Protein AF-A0A7W0JJG4-F1 (afdb_monomer_lite)

Sequence (286 aa):
MTRKRLIPPLVTATALMLSTGAAAHELDHPAPPYQPAAPIGTGLNSGGPGATWKLVTTFPTGNPHTDLDFFTQGGETYASVGTLAAGPNGGGQTIVQLTDRGTVEPRYVSSHPSASCISRPDAALGLQHDVEATPKGGVLLNTAAATAAGGDAQLLVDATDQRGRCHDQGVAGAVDAPRGGLELVDITNVLRPKEIGLTSHIGESHTVNVDPKRPHIAYSVTSDSVNVGPAPEYKRQNEVPGSGDRYDLDGFEVVDMSSCMNFPALTSVDLRRMLCRPDVYRYRFP

Foldseek 3Di:
DDDDDDDDDPPPPPPPPPPLLQVLQVPFDAFDPFDDDDFDDPPDDDDPPPDDDDDQGDGDPQADWQDKAWADDPNWIKMWTWGQQADPRRTFTWIWTQDDPNHRDIDTQGTTHFFNAPPCNPQSRQWHWAKDWFLRAPDDDPDDDPLFDHDGTFWIKIFTQTFHTQSQCRPRNPPPRAGTFIFTWTPNPVNDIGGQDGDGAQAGQSYKDADRNQRQKIKTDRPFDWDFDDPDVRDTQLPDPPGPCVRPAQFIKIKGQVQQDDDPPPQDSSNSSVRRDIDIDTDHDD

Structure (mmCIF, N/CA/C/O backbone):
data_AF-A0A7W0JJG4-F1
#
_entry.id   AF-A0A7W0JJG4-F1
#
loop_
_atom_site.group_PDB
_atom_site.id
_atom_site.type_symbol
_atom_site.label_atom_id
_atom_site.label_alt_id
_atom_site.label_comp_id
_atom_site.label_asym_id
_atom_site.label_entity_id
_atom_site.label_seq_id
_atom_site.pdbx_PDB_ins_code
_atom_site.Cartn_x
_atom_site.Cartn_y
_atom_site.Cartn_z
_atom_site.occupancy
_atom_site.B_iso_or_equiv
_atom_site.auth_seq_id
_atom_site.auth_comp_id
_atom_site.auth_asym_id
_atom_site.auth_atom_id
_atom_site.pdbx_PDB_model_num
ATOM 1 N N . MET A 1 1 ? 19.358 -63.542 -42.795 1.00 43.19 1 MET A N 1
ATOM 2 C CA . MET A 1 1 ? 18.208 -62.623 -42.641 1.00 43.19 1 MET A CA 1
ATOM 3 C C . MET A 1 1 ? 17.932 -62.443 -41.157 1.00 43.19 1 MET A C 1
ATOM 5 O O . MET A 1 1 ? 17.307 -63.297 -40.549 1.00 43.19 1 MET A O 1
ATOM 9 N N . THR A 1 2 ? 18.442 -61.370 -40.559 1.00 38.31 2 THR A N 1
ATOM 10 C CA . THR A 1 2 ? 18.323 -61.098 -39.118 1.00 38.31 2 THR A CA 1
ATOM 11 C C . THR A 1 2 ? 17.796 -59.675 -38.967 1.00 38.31 2 THR A C 1
ATOM 13 O O . THR A 1 2 ? 18.518 -58.706 -39.187 1.00 38.31 2 THR A O 1
ATOM 16 N N . ARG A 1 3 ? 16.494 -59.547 -38.680 1.00 39.78 3 ARG A N 1
ATOM 17 C CA . ARG A 1 3 ? 15.823 -58.259 -38.451 1.00 39.78 3 ARG A CA 1
ATOM 18 C C . ARG A 1 3 ? 16.231 -57.724 -37.075 1.00 39.78 3 ARG A C 1
ATOM 20 O O . ARG A 1 3 ? 15.760 -58.233 -36.063 1.00 39.78 3 ARG A O 1
ATOM 27 N N . LYS A 1 4 ? 17.074 -56.690 -37.031 1.00 40.28 4 LYS A N 1
ATOM 28 C CA . LYS A 1 4 ? 17.266 -55.872 -35.824 1.00 40.28 4 LYS A CA 1
ATOM 29 C C . LYS A 1 4 ? 16.049 -54.955 -35.669 1.00 40.28 4 LYS A C 1
ATOM 31 O O . LYS A 1 4 ? 15.810 -54.104 -36.520 1.00 40.28 4 LYS A O 1
ATOM 36 N N . ARG A 1 5 ? 15.255 -55.165 -34.615 1.00 46.28 5 ARG A N 1
ATOM 37 C CA . ARG A 1 5 ? 14.191 -54.241 -34.199 1.00 46.28 5 ARG A CA 1
ATOM 38 C C . ARG A 1 5 ? 14.844 -53.063 -33.473 1.00 46.28 5 ARG A C 1
ATOM 40 O O . ARG A 1 5 ? 15.455 -53.261 -32.428 1.00 46.28 5 ARG A O 1
ATOM 47 N N . LEU A 1 6 ? 14.736 -51.868 -34.045 1.00 41.41 6 LEU A N 1
ATOM 48 C CA . LEU A 1 6 ? 15.035 -50.607 -33.368 1.00 41.41 6 LEU A CA 1
ATOM 49 C C . LEU A 1 6 ? 13.861 -50.280 -32.441 1.00 41.41 6 LEU A C 1
ATOM 51 O O . LEU A 1 6 ? 12.734 -50.127 -32.906 1.00 41.41 6 LEU A O 1
ATOM 55 N N . ILE A 1 7 ? 14.126 -50.219 -31.139 1.00 45.38 7 ILE A N 1
ATOM 56 C CA . ILE A 1 7 ? 13.207 -49.660 -30.144 1.00 45.38 7 ILE A CA 1
ATOM 57 C C . ILE A 1 7 ? 13.583 -48.178 -30.012 1.00 45.38 7 ILE A C 1
ATOM 59 O O . ILE A 1 7 ? 14.756 -47.899 -29.751 1.00 45.38 7 ILE A O 1
ATOM 63 N N . PRO A 1 8 ? 12.661 -47.225 -30.224 1.00 42.75 8 PRO A N 1
ATOM 64 C CA . PRO A 1 8 ? 12.959 -45.819 -29.993 1.00 42.75 8 PRO A CA 1
ATOM 65 C C . PRO A 1 8 ? 13.031 -45.559 -28.479 1.00 42.75 8 PRO A C 1
ATOM 67 O O . PRO A 1 8 ? 12.229 -46.126 -27.731 1.00 42.75 8 PRO A O 1
ATOM 70 N N . PRO A 1 9 ? 13.959 -44.716 -27.995 1.00 43.34 9 PRO A N 1
ATOM 71 C CA . PRO A 1 9 ? 13.947 -44.301 -26.603 1.00 43.34 9 PRO A CA 1
ATOM 72 C C . PRO A 1 9 ? 12.744 -43.380 -26.374 1.00 43.34 9 PRO A C 1
ATOM 74 O O . PRO A 1 9 ? 12.606 -42.334 -27.008 1.00 43.34 9 PRO A O 1
ATOM 77 N N . LEU A 1 10 ? 11.863 -43.795 -25.467 1.00 43.03 10 LEU A N 1
ATOM 78 C CA . LEU A 1 10 ? 10.798 -42.965 -24.923 1.00 43.03 10 LEU A CA 1
ATOM 79 C C . LEU A 1 10 ? 11.462 -41.912 -24.021 1.00 43.03 10 LEU A C 1
ATOM 81 O O . LEU A 1 10 ? 11.822 -42.199 -22.882 1.00 43.03 10 LEU A O 1
ATOM 85 N N . VAL A 1 11 ? 11.702 -40.714 -24.554 1.00 44.94 11 VAL A N 1
ATOM 86 C CA . VAL A 1 11 ? 12.142 -39.564 -23.756 1.00 44.94 11 VAL A CA 1
ATOM 87 C C . VAL A 1 11 ? 10.905 -38.998 -23.071 1.00 44.94 11 VAL A C 1
ATOM 89 O O . VAL A 1 11 ? 10.144 -38.231 -23.656 1.00 44.94 11 VAL A O 1
ATOM 92 N N . THR A 1 12 ? 10.673 -39.420 -21.833 1.00 45.38 12 THR A N 1
ATOM 93 C CA . THR A 1 12 ? 9.671 -38.814 -20.958 1.00 45.38 12 THR A CA 1
ATOM 94 C C . THR A 1 12 ? 10.197 -37.442 -20.538 1.00 45.38 12 THR A C 1
ATOM 96 O O . THR A 1 12 ? 11.034 -37.332 -19.645 1.00 45.38 12 THR A O 1
ATOM 99 N N . ALA A 1 13 ? 9.762 -36.387 -21.226 1.00 41.22 13 ALA A N 1
ATOM 100 C CA . ALA A 1 13 ? 10.011 -35.015 -20.808 1.00 41.22 13 ALA A CA 1
ATOM 101 C C . ALA A 1 13 ? 9.136 -34.712 -19.583 1.00 41.22 13 ALA A C 1
ATOM 103 O O . ALA A 1 13 ? 7.971 -34.340 -19.706 1.00 41.22 13 ALA A O 1
ATOM 104 N N . THR A 1 14 ? 9.685 -34.919 -18.389 1.00 44.28 14 THR A N 1
ATOM 105 C CA . THR A 1 14 ? 9.068 -34.459 -17.144 1.00 44.28 14 THR A CA 1
ATOM 106 C C . THR A 1 14 ? 9.207 -32.940 -17.093 1.00 44.28 14 THR A C 1
ATOM 108 O O . THR A 1 14 ? 10.266 -32.416 -16.756 1.00 44.28 14 THR A O 1
ATOM 111 N N . ALA A 1 15 ? 8.152 -32.218 -17.468 1.00 41.53 15 ALA A N 1
ATOM 112 C CA . ALA A 1 15 ? 8.058 -30.786 -17.223 1.00 41.53 15 ALA A CA 1
ATOM 113 C C . ALA A 1 15 ? 7.927 -30.560 -15.707 1.00 41.53 15 ALA A C 1
ATOM 115 O O . ALA A 1 15 ? 6.828 -30.602 -15.157 1.00 41.53 15 ALA A O 1
ATOM 116 N N . LEU A 1 16 ? 9.052 -30.350 -15.017 1.00 35.12 16 LEU A N 1
ATOM 117 C CA . LEU A 1 16 ? 9.043 -29.701 -13.709 1.00 35.12 16 LEU A CA 1
ATOM 118 C C . LEU A 1 16 ? 8.631 -28.242 -13.933 1.00 35.12 16 LEU A C 1
ATOM 120 O O . LEU A 1 16 ? 9.468 -27.381 -14.196 1.00 35.12 16 LEU A O 1
ATOM 124 N N . MET A 1 17 ? 7.334 -27.960 -13.830 1.00 36.41 17 MET A N 1
ATOM 125 C CA . MET A 1 17 ? 6.875 -26.610 -13.522 1.00 36.41 17 MET A CA 1
ATOM 126 C C . MET A 1 17 ? 7.235 -26.329 -12.061 1.00 36.41 17 MET A C 1
ATOM 128 O O . MET A 1 17 ? 6.441 -26.552 -11.152 1.00 36.41 17 MET A O 1
ATOM 132 N N . LEU A 1 18 ? 8.478 -25.912 -11.830 1.00 34.69 18 LEU A N 1
ATOM 133 C CA . LEU A 1 18 ? 8.887 -25.327 -10.561 1.00 34.69 18 LEU A CA 1
ATOM 134 C C . LEU A 1 18 ? 8.158 -23.989 -10.426 1.00 34.69 18 LEU A C 1
ATOM 136 O O . LEU A 1 18 ? 8.479 -23.018 -11.107 1.00 34.69 18 LEU A O 1
ATOM 140 N N . SER A 1 19 ? 7.147 -23.964 -9.563 1.00 36.25 19 SER A N 1
ATOM 141 C CA . SER A 1 19 ? 6.449 -22.770 -9.100 1.00 36.25 19 SER A CA 1
ATOM 142 C C . SER A 1 19 ? 7.402 -21.902 -8.270 1.00 36.25 19 SER A C 1
ATOM 144 O O . SER A 1 19 ? 7.356 -21.901 -7.042 1.00 36.25 19 SER A O 1
ATOM 146 N N . THR A 1 20 ? 8.303 -21.177 -8.928 1.00 36.28 20 THR A N 1
ATOM 147 C CA . THR A 1 20 ? 9.296 -20.305 -8.278 1.00 36.28 20 THR A CA 1
ATOM 148 C C . THR A 1 20 ? 8.688 -19.058 -7.630 1.00 36.28 20 THR A C 1
ATOM 150 O O . THR A 1 20 ? 9.365 -18.398 -6.852 1.00 36.28 20 THR A O 1
ATOM 153 N N . GLY A 1 21 ? 7.409 -18.755 -7.880 1.00 33.97 21 GLY A N 1
ATOM 154 C CA . GLY A 1 21 ? 6.722 -17.607 -7.277 1.00 33.97 21 GLY A CA 1
ATOM 155 C C . GLY A 1 21 ? 6.312 -17.783 -5.809 1.00 33.97 21 GLY A C 1
ATOM 156 O O . GLY A 1 21 ? 6.018 -16.795 -5.156 1.00 33.97 21 GLY A O 1
ATOM 157 N N . ALA A 1 22 ? 6.284 -19.007 -5.267 1.00 36.50 22 ALA A N 1
ATOM 158 C CA . ALA A 1 22 ? 5.821 -19.232 -3.889 1.00 36.50 22 ALA A CA 1
ATOM 159 C C . ALA A 1 22 ? 6.885 -18.908 -2.820 1.00 36.50 22 ALA A C 1
ATOM 161 O O . ALA A 1 22 ? 6.536 -18.504 -1.717 1.00 36.50 22 ALA A O 1
ATOM 162 N N . ALA A 1 23 ? 8.176 -19.043 -3.144 1.00 40.25 23 ALA A N 1
ATOM 163 C CA . ALA A 1 23 ? 9.256 -18.965 -2.155 1.00 40.25 23 ALA A CA 1
ATOM 164 C C . ALA A 1 23 ? 9.578 -17.538 -1.667 1.00 40.25 23 ALA A C 1
ATOM 166 O O . ALA A 1 23 ? 10.203 -17.390 -0.623 1.00 40.25 23 ALA A O 1
ATOM 167 N N . ALA A 1 24 ? 9.173 -16.494 -2.401 1.00 40.97 24 ALA A N 1
ATOM 168 C CA . ALA A 1 24 ? 9.409 -15.105 -1.995 1.00 40.97 24 ALA A CA 1
ATOM 169 C C . ALA A 1 24 ? 8.431 -14.647 -0.894 1.00 40.97 24 ALA A C 1
ATOM 171 O O . ALA A 1 24 ? 8.839 -13.964 0.038 1.00 40.97 24 ALA A O 1
ATOM 172 N N . HIS A 1 25 ? 7.176 -15.111 -0.946 1.00 41.88 25 HIS A N 1
ATOM 173 C CA . HIS A 1 25 ? 6.119 -14.741 0.004 1.00 41.88 25 HIS A CA 1
ATOM 174 C C . HIS A 1 25 ? 6.214 -15.460 1.366 1.00 41.88 25 HIS A C 1
ATOM 176 O O . HIS A 1 25 ? 5.542 -15.082 2.324 1.00 41.88 25 HIS A O 1
ATOM 182 N N . GLU A 1 26 ? 7.014 -16.527 1.481 1.00 46.31 26 GLU A N 1
ATOM 183 C CA . GLU A 1 26 ? 7.241 -17.239 2.755 1.00 46.31 26 GLU A CA 1
ATOM 184 C C . GLU A 1 26 ? 8.188 -16.488 3.709 1.00 46.31 26 GLU A C 1
ATOM 186 O O . GLU A 1 26 ? 8.457 -16.957 4.814 1.00 46.31 26 GLU A O 1
ATOM 191 N N . LEU A 1 27 ? 8.663 -15.306 3.307 1.00 50.38 27 LEU A N 1
ATOM 192 C CA . LEU A 1 27 ? 9.531 -14.440 4.100 1.00 50.38 27 LEU A CA 1
ATOM 193 C C . LEU A 1 27 ? 8.759 -13.433 4.967 1.00 50.38 27 LEU A C 1
ATOM 195 O O . LEU A 1 27 ? 9.357 -12.474 5.435 1.00 50.38 27 LEU A O 1
ATOM 199 N N . ASP A 1 28 ? 7.462 -13.645 5.232 1.00 56.00 28 ASP A N 1
ATOM 200 C CA . ASP A 1 28 ? 6.731 -12.865 6.240 1.00 56.00 28 ASP A CA 1
ATOM 201 C C . ASP A 1 28 ? 7.517 -12.860 7.562 1.00 56.00 28 ASP A C 1
ATOM 203 O O . ASP A 1 28 ? 7.605 -13.878 8.263 1.00 56.00 28 ASP A O 1
ATOM 207 N N . HIS A 1 29 ? 8.047 -11.705 7.946 1.00 59.69 29 HIS A N 1
ATOM 208 C CA . HIS A 1 29 ? 8.750 -11.583 9.211 1.00 59.69 29 HIS A CA 1
ATOM 209 C C . HIS A 1 29 ? 7.742 -11.329 10.340 1.00 59.69 29 HIS A C 1
ATOM 211 O O . HIS A 1 29 ? 6.750 -10.614 10.158 1.00 59.69 29 HIS A O 1
ATOM 217 N N . PRO A 1 30 ? 7.931 -11.932 11.528 1.00 59.16 30 PRO A N 1
ATOM 218 C CA . PRO A 1 30 ? 7.090 -11.601 12.662 1.00 59.16 30 PRO A CA 1
ATOM 219 C C . PRO A 1 30 ? 7.286 -10.125 13.004 1.00 59.16 30 PRO A C 1
ATOM 221 O O . PRO A 1 30 ? 8.411 -9.677 13.224 1.00 59.16 30 PRO A O 1
ATOM 224 N N . ALA A 1 31 ? 6.174 -9.396 13.087 1.00 59.44 31 ALA A N 1
ATOM 225 C CA . ALA A 1 31 ? 6.148 -8.067 13.667 1.00 59.44 31 ALA A CA 1
ATOM 226 C C . ALA A 1 31 ? 6.847 -8.089 15.042 1.00 59.44 31 ALA A C 1
ATOM 228 O O . ALA A 1 31 ? 6.484 -8.907 15.899 1.00 59.44 31 ALA A O 1
ATOM 229 N N . PRO A 1 32 ? 7.826 -7.208 15.283 1.00 58.19 32 PRO A N 1
ATOM 230 C CA . PRO A 1 32 ? 8.382 -7.020 16.611 1.00 58.19 32 PRO A CA 1
ATOM 231 C C . PRO A 1 32 ? 7.274 -6.630 17.593 1.00 58.19 32 PRO A C 1
ATOM 233 O O . PRO A 1 32 ? 6.306 -5.962 17.214 1.00 58.19 32 PRO A O 1
ATOM 236 N N . PRO A 1 33 ? 7.398 -7.005 18.874 1.00 60.06 33 PRO A N 1
ATOM 237 C CA . PRO A 1 33 ? 6.458 -6.547 19.880 1.00 60.06 33 PRO A CA 1
ATOM 238 C C . PRO A 1 33 ? 6.525 -5.021 19.996 1.00 60.06 33 PRO A C 1
ATOM 240 O O . PRO A 1 33 ? 7.605 -4.444 20.128 1.00 60.06 33 PRO A O 1
ATOM 243 N N . TYR A 1 34 ? 5.360 -4.375 19.996 1.00 63.62 34 TYR A N 1
ATOM 244 C CA . TYR A 1 34 ? 5.252 -2.941 20.235 1.00 63.62 34 TYR A CA 1
ATOM 245 C C . TYR A 1 34 ? 5.860 -2.578 21.597 1.00 63.62 34 TYR A C 1
ATOM 247 O O . TYR A 1 34 ? 5.458 -3.119 22.631 1.00 63.62 34 TYR A O 1
ATOM 255 N N . GLN A 1 35 ? 6.819 -1.651 21.599 1.00 60.19 35 GLN A N 1
ATOM 256 C CA . GLN A 1 35 ? 7.419 -1.111 22.816 1.00 60.19 35 GLN A CA 1
ATOM 257 C C . GLN A 1 35 ? 7.053 0.371 22.954 1.00 60.19 35 GLN A C 1
ATOM 259 O O . GLN A 1 35 ? 7.575 1.196 22.204 1.00 60.19 35 GLN A O 1
ATOM 264 N N . PRO A 1 36 ? 6.174 0.741 23.903 1.00 55.62 36 PRO A N 1
ATOM 265 C CA . PRO A 1 36 ? 5.835 2.137 24.129 1.00 55.62 36 PRO A CA 1
ATOM 266 C C . PRO A 1 36 ? 7.065 2.903 24.638 1.00 55.62 36 PRO A C 1
ATOM 268 O O . PRO A 1 36 ? 7.571 2.641 25.727 1.00 55.62 36 PRO A O 1
ATOM 271 N N . ALA A 1 37 ? 7.535 3.872 23.862 1.00 55.62 37 ALA A N 1
ATOM 272 C CA . ALA A 1 37 ? 8.422 4.934 24.322 1.00 55.62 37 ALA A CA 1
ATOM 273 C C . ALA A 1 37 ? 7.623 6.026 25.059 1.00 55.62 37 ALA A C 1
ATOM 275 O O . ALA A 1 37 ? 6.413 6.172 24.869 1.00 55.62 37 ALA A O 1
ATOM 276 N N . ALA A 1 38 ? 8.304 6.796 25.913 1.00 51.66 38 ALA A N 1
ATOM 277 C CA . ALA A 1 38 ? 7.701 7.927 26.614 1.00 51.66 38 ALA A CA 1
ATOM 278 C C . ALA A 1 38 ? 7.106 8.954 25.621 1.00 51.66 38 ALA A C 1
ATOM 280 O O . ALA A 1 38 ? 7.630 9.090 24.512 1.00 51.66 38 ALA A O 1
ATOM 281 N N . PRO A 1 39 ? 6.044 9.696 25.999 1.00 55.47 39 PRO A N 1
ATOM 282 C CA . PRO A 1 39 ? 5.417 10.676 25.117 1.00 55.47 39 PRO A CA 1
ATOM 283 C C . PRO A 1 39 ? 6.435 11.695 24.596 1.00 55.47 39 PRO A C 1
ATOM 285 O O . PRO A 1 39 ? 7.195 12.277 25.375 1.00 55.47 39 PRO A O 1
ATOM 288 N N . ILE A 1 40 ? 6.432 11.936 23.286 1.00 57.44 40 ILE A N 1
ATOM 289 C CA . ILE A 1 40 ? 7.253 12.982 22.672 1.00 57.44 40 ILE A CA 1
ATOM 290 C C . ILE A 1 40 ? 6.539 14.324 22.890 1.00 57.44 40 ILE A C 1
ATOM 292 O O . ILE A 1 40 ? 5.327 14.437 22.708 1.00 57.44 40 ILE A O 1
ATOM 296 N N . GLY A 1 41 ? 7.278 15.339 23.345 1.00 56.12 41 GLY A N 1
ATOM 297 C CA . GLY A 1 41 ? 6.715 16.641 23.709 1.00 56.12 41 GLY A CA 1
ATOM 298 C C . GLY A 1 41 ? 6.101 17.398 22.524 1.00 56.12 41 GLY A C 1
ATOM 299 O O . GLY A 1 41 ? 6.628 17.389 21.417 1.00 56.12 41 GLY A O 1
ATOM 300 N N . THR A 1 42 ? 5.017 18.135 22.776 1.00 58.38 42 THR A N 1
ATOM 301 C CA . THR A 1 42 ? 4.243 18.911 21.785 1.00 58.38 42 THR A CA 1
ATOM 302 C C . THR A 1 42 ? 4.826 20.300 21.497 1.00 58.38 42 THR A C 1
ATOM 304 O O . THR A 1 42 ? 4.082 21.251 21.258 1.00 58.38 42 THR A O 1
ATOM 307 N N . GLY A 1 43 ? 6.145 20.469 21.617 1.00 57.44 43 GLY A N 1
ATOM 308 C CA . GLY A 1 43 ? 6.798 21.787 21.591 1.00 57.44 43 GLY A CA 1
ATOM 309 C C . GLY A 1 43 ? 6.724 22.514 20.243 1.00 57.44 43 GLY A C 1
ATOM 310 O O . GLY A 1 43 ? 7.053 23.694 20.174 1.00 57.44 43 GLY A O 1
ATOM 311 N N . LEU A 1 44 ? 6.289 21.822 19.185 1.00 59.44 44 LEU A N 1
ATOM 312 C CA . LEU A 1 44 ? 6.200 22.315 17.814 1.00 59.44 44 LEU A CA 1
ATOM 313 C C . LEU A 1 44 ? 4.841 21.913 17.220 1.00 59.44 44 LEU A C 1
ATOM 315 O O . LEU A 1 44 ? 4.723 20.875 16.581 1.00 59.44 44 LEU A O 1
ATOM 319 N N . ASN A 1 45 ? 3.809 22.728 17.442 1.00 65.50 45 ASN A N 1
ATOM 320 C CA . ASN A 1 45 ? 2.514 22.587 16.769 1.00 65.50 45 ASN A CA 1
ATOM 321 C C . ASN A 1 45 ? 2.313 23.778 15.827 1.00 65.50 45 ASN A C 1
ATOM 323 O O . ASN A 1 45 ? 2.523 24.923 16.226 1.00 65.50 45 ASN A O 1
ATOM 327 N N . SER A 1 46 ? 1.873 23.522 14.599 1.00 66.38 46 SER A N 1
ATOM 328 C CA . SER A 1 46 ? 1.537 24.555 13.618 1.00 66.38 46 SER A CA 1
ATOM 329 C C . SER A 1 46 ? 0.220 24.191 12.947 1.00 66.38 46 SER A C 1
ATOM 331 O O . SER A 1 46 ? 0.069 23.078 12.463 1.00 66.38 46 SER A O 1
ATOM 333 N N . GLY A 1 47 ? -0.737 25.119 12.922 1.00 67.75 47 GLY A N 1
ATOM 334 C CA . GLY A 1 47 ? -2.008 24.957 12.199 1.00 67.75 47 GLY A CA 1
ATOM 335 C C . GLY A 1 47 ? -2.542 26.250 11.596 1.00 67.75 47 GLY A C 1
ATOM 336 O O . GLY A 1 47 ? -3.700 26.314 11.203 1.00 67.75 47 GLY A O 1
ATOM 337 N N . GLY A 1 48 ? -1.708 27.290 11.558 1.00 73.94 48 GLY A N 1
ATOM 338 C CA . GLY A 1 48 ? -2.121 28.644 11.208 1.00 73.94 48 GLY A CA 1
ATOM 339 C C . GLY A 1 48 ? -2.789 29.410 12.362 1.00 73.94 48 GLY A C 1
ATOM 340 O O . GLY A 1 48 ? -2.962 28.880 13.466 1.00 73.94 48 GLY A O 1
ATOM 341 N N . PRO A 1 49 ? -3.126 30.694 12.138 1.00 76.75 49 PRO A N 1
ATOM 342 C CA . PRO A 1 49 ? -3.751 31.542 13.148 1.00 76.75 49 PRO A CA 1
ATOM 343 C C . PRO A 1 49 ? -5.073 30.955 13.663 1.00 76.75 49 PRO A C 1
ATOM 345 O O . PRO A 1 49 ? -5.969 30.654 12.881 1.00 76.75 49 PRO A O 1
ATOM 348 N N . GLY A 1 50 ? -5.206 30.823 14.985 1.00 79.12 50 GLY A N 1
ATOM 349 C CA . GLY A 1 50 ? -6.439 30.357 15.635 1.00 79.12 50 GLY A CA 1
ATOM 350 C C . GLY A 1 50 ? -6.613 28.836 15.725 1.00 79.12 50 GLY A C 1
ATOM 351 O O . GLY A 1 50 ? -7.590 28.391 16.326 1.00 79.12 50 GLY A O 1
ATOM 352 N N . ALA A 1 51 ? -5.683 28.035 15.196 1.00 80.69 51 ALA A N 1
ATOM 353 C CA . ALA A 1 51 ? -5.728 26.585 15.358 1.00 80.69 51 ALA A CA 1
ATOM 354 C C . ALA A 1 51 ? -5.427 26.176 16.808 1.00 80.69 51 ALA A C 1
ATOM 356 O O . ALA A 1 51 ? -4.396 26.547 17.377 1.00 80.69 51 ALA A O 1
ATOM 357 N N . THR A 1 52 ? -6.315 25.380 17.398 1.00 79.50 52 THR A N 1
ATOM 358 C CA . THR A 1 52 ? -6.096 24.737 18.694 1.00 79.50 52 THR A CA 1
ATOM 359 C C . THR A 1 52 ? -5.648 23.297 18.473 1.00 79.50 52 THR A C 1
ATOM 361 O O . THR A 1 52 ? -6.239 22.560 17.688 1.00 79.50 52 THR A O 1
ATOM 364 N N . TRP A 1 53 ? -4.585 22.891 19.166 1.00 73.00 53 TRP A N 1
ATOM 365 C CA . TRP A 1 53 ? -4.001 21.558 19.039 1.00 73.00 53 TRP A CA 1
ATOM 366 C C . TRP A 1 53 ? -4.071 20.819 20.367 1.00 73.00 53 TRP A C 1
ATOM 368 O O . TRP A 1 53 ? -3.777 21.378 21.424 1.00 73.00 53 TRP A O 1
ATOM 378 N N . LYS A 1 54 ? -4.422 19.537 20.299 1.00 76.69 54 LYS A N 1
ATOM 379 C CA . LYS A 1 54 ? -4.318 18.596 21.409 1.00 76.69 54 LYS A CA 1
ATOM 380 C C . LYS A 1 54 ? -3.638 17.341 20.884 1.00 76.69 54 LYS A C 1
ATOM 382 O O . LYS A 1 54 ? -4.190 16.666 20.021 1.00 76.69 54 LYS A O 1
ATOM 387 N N . LEU A 1 55 ? -2.466 17.014 21.423 1.00 77.88 55 LEU A N 1
ATOM 388 C CA . LEU A 1 55 ? -1.881 15.694 21.207 1.00 77.88 55 LEU A CA 1
ATOM 389 C C . LEU A 1 55 ? -2.795 14.653 21.859 1.00 77.88 55 LEU A C 1
ATOM 391 O O . LEU A 1 55 ? -3.050 14.719 23.062 1.00 77.88 55 LEU A O 1
ATOM 395 N N . VAL A 1 56 ? -3.308 13.724 21.055 1.00 82.06 56 VAL A N 1
ATOM 396 C CA . VAL A 1 56 ? -4.160 12.632 21.543 1.00 82.06 56 VAL A CA 1
ATOM 397 C C . VAL A 1 56 ? -3.297 11.500 22.095 1.00 82.06 56 VAL A C 1
ATOM 399 O O . VAL A 1 56 ? -3.534 11.041 23.207 1.00 82.06 56 VAL A O 1
ATOM 402 N N . THR A 1 57 ? -2.285 11.073 21.337 1.00 82.00 57 THR A N 1
ATOM 403 C CA . THR A 1 57 ? -1.345 10.008 21.714 1.00 82.00 57 THR A CA 1
ATOM 404 C C . THR A 1 57 ? -0.104 10.027 20.809 1.00 82.00 57 THR A C 1
ATOM 406 O O . THR A 1 57 ? -0.064 10.764 19.823 1.00 82.00 57 THR A O 1
ATOM 409 N N . THR A 1 58 ? 0.903 9.214 21.129 1.00 80.12 58 THR A N 1
ATOM 410 C CA . THR A 1 58 ? 2.109 8.990 20.320 1.00 80.12 58 THR A CA 1
ATOM 411 C C . THR A 1 58 ? 2.324 7.490 20.140 1.00 80.12 58 THR A C 1
ATOM 413 O O . THR A 1 58 ? 2.322 6.751 21.122 1.00 80.12 58 THR A O 1
ATOM 416 N N . PHE A 1 59 ? 2.553 7.058 18.897 1.00 77.12 59 PHE A N 1
ATOM 417 C CA . PHE A 1 59 ? 2.906 5.678 18.559 1.00 77.12 59 PHE A CA 1
ATOM 418 C C . PHE A 1 59 ? 4.364 5.617 18.096 1.00 77.12 59 PHE A C 1
ATOM 420 O O . PHE A 1 59 ? 4.662 6.021 16.974 1.00 77.12 59 PHE A O 1
ATOM 427 N N . PRO A 1 60 ? 5.293 5.151 18.940 1.00 72.38 60 PRO A N 1
ATOM 428 C CA . PRO A 1 60 ? 6.653 4.886 18.519 1.00 72.38 60 PRO A CA 1
ATOM 429 C C . PRO A 1 60 ? 6.676 3.629 17.649 1.00 72.38 60 PRO A C 1
ATOM 431 O O . PRO A 1 60 ? 6.329 2.539 18.096 1.00 72.38 60 PRO A O 1
ATOM 434 N N . THR A 1 61 ? 7.111 3.793 16.408 1.00 67.62 61 THR A N 1
ATOM 435 C CA . THR A 1 61 ? 7.293 2.711 15.426 1.00 67.62 61 THR A CA 1
ATOM 436 C C . THR A 1 61 ? 8.735 2.208 15.369 1.00 67.62 61 THR A C 1
ATOM 438 O O . THR A 1 61 ? 9.031 1.246 14.669 1.00 67.62 61 THR A O 1
ATOM 441 N N . GLY A 1 62 ? 9.649 2.834 16.120 1.00 66.38 62 GLY A N 1
ATOM 442 C CA . GLY A 1 62 ? 11.073 2.482 16.178 1.00 66.38 62 GLY A CA 1
ATOM 443 C C . GLY A 1 62 ? 11.906 2.988 14.996 1.00 66.38 62 GLY A C 1
ATOM 444 O O . GLY A 1 62 ? 13.119 3.104 15.147 1.00 66.38 62 GLY A O 1
ATOM 445 N N . ASN A 1 63 ? 11.263 3.368 13.889 1.00 70.88 63 ASN A N 1
ATOM 446 C CA . ASN A 1 63 ? 11.892 3.860 12.666 1.00 70.88 63 ASN A CA 1
ATOM 447 C C . ASN A 1 63 ? 11.240 5.193 12.242 1.00 70.88 63 ASN A C 1
ATOM 449 O O . ASN A 1 63 ? 10.070 5.423 12.553 1.00 70.88 63 ASN A O 1
ATOM 453 N N . PRO A 1 64 ? 11.946 6.093 11.535 1.00 74.75 64 PRO A N 1
ATOM 454 C CA . PRO A 1 64 ? 11.309 7.274 10.957 1.00 74.75 64 PRO A CA 1
ATOM 455 C C . PRO A 1 64 ? 10.192 6.890 9.972 1.00 74.75 64 PRO A C 1
ATOM 457 O O . PRO A 1 64 ? 10.293 5.877 9.278 1.00 74.75 64 PRO A O 1
ATOM 460 N N . HIS A 1 65 ? 9.131 7.698 9.924 1.00 79.56 65 HIS A N 1
ATOM 461 C CA . HIS A 1 65 ? 8.012 7.504 8.996 1.00 79.56 65 HIS A CA 1
ATOM 462 C C . HIS A 1 65 ? 8.316 8.106 7.627 1.00 79.56 65 HIS A C 1
ATOM 464 O O . HIS A 1 65 ? 9.104 9.049 7.529 1.00 79.56 65 HIS A O 1
ATOM 470 N N . THR A 1 66 ? 7.671 7.562 6.600 1.00 81.31 66 THR A N 1
ATOM 471 C CA . THR A 1 66 ? 7.882 7.937 5.193 1.00 81.31 66 THR A CA 1
ATOM 472 C C . THR A 1 66 ? 6.596 8.472 4.594 1.00 81.31 66 THR A C 1
ATOM 474 O O . THR A 1 66 ? 6.521 9.676 4.367 1.00 81.31 66 THR A O 1
ATOM 477 N N . ASP A 1 67 ? 5.566 7.630 4.498 1.00 87.50 67 ASP A N 1
ATOM 478 C CA . ASP A 1 67 ? 4.208 8.042 4.140 1.00 87.50 67 ASP A CA 1
ATOM 479 C C . ASP A 1 67 ? 3.135 7.369 5.018 1.00 87.50 67 ASP A C 1
ATOM 481 O O . ASP A 1 67 ? 3.441 6.576 5.920 1.00 87.50 67 ASP A O 1
ATOM 485 N N . LEU A 1 68 ? 1.869 7.726 4.807 1.00 91.69 68 LEU A N 1
ATOM 486 C CA . LEU A 1 68 ? 0.713 7.089 5.421 1.00 91.69 68 LEU A CA 1
ATOM 487 C C . LEU A 1 68 ? -0.541 7.216 4.554 1.00 91.69 68 LEU A C 1
ATOM 489 O O . LEU A 1 68 ? -0.770 8.237 3.914 1.00 91.69 68 LEU A O 1
ATOM 493 N N . ASP A 1 69 ? -1.435 6.240 4.678 1.00 93.19 69 ASP A N 1
ATOM 494 C CA . ASP A 1 69 ? -2.776 6.318 4.102 1.00 93.19 69 ASP A CA 1
ATOM 495 C C . ASP A 1 69 ? -3.845 5.865 5.094 1.00 93.19 69 ASP A C 1
ATOM 497 O O . ASP A 1 69 ? -3.591 5.106 6.035 1.00 93.19 69 ASP A O 1
ATOM 501 N N . PHE A 1 70 ? -5.062 6.360 4.889 1.00 93.88 70 PHE A N 1
ATOM 502 C CA . PHE A 1 70 ? -6.212 6.081 5.734 1.00 93.88 70 PHE A CA 1
ATOM 503 C C . PHE A 1 70 ? -7.164 5.112 5.052 1.00 93.88 70 PHE A C 1
ATOM 505 O O . PHE A 1 70 ? -7.420 5.199 3.853 1.00 93.88 70 PHE A O 1
ATOM 512 N N . PHE A 1 71 ? -7.778 4.238 5.842 1.00 94.88 71 PHE A N 1
ATOM 513 C CA . PHE A 1 71 ? -8.804 3.333 5.340 1.00 94.88 71 PHE A CA 1
ATOM 514 C C . PHE A 1 71 ? -9.870 3.009 6.375 1.00 94.88 71 PHE A C 1
ATOM 516 O O . PHE A 1 71 ? -9.675 3.217 7.573 1.00 94.88 71 PHE A O 1
ATOM 523 N N . THR A 1 72 ? -11.005 2.478 5.917 1.00 94.88 72 THR A N 1
ATOM 524 C CA . THR A 1 72 ? -12.017 1.912 6.813 1.00 94.88 72 THR A CA 1
ATOM 525 C C . THR A 1 72 ? -11.984 0.392 6.832 1.00 94.88 72 THR A C 1
ATOM 527 O O . THR A 1 72 ? -11.828 -0.241 5.788 1.00 94.88 72 THR A O 1
ATOM 530 N N . GLN A 1 73 ? -12.202 -0.191 8.009 1.00 94.00 73 GLN A N 1
ATOM 531 C CA . GLN A 1 73 ? -12.523 -1.608 8.162 1.00 94.00 73 GLN A CA 1
ATOM 532 C C . GLN A 1 73 ? -13.504 -1.810 9.320 1.00 94.00 73 GLN A C 1
ATOM 534 O O . GLN A 1 73 ? -13.306 -1.270 10.406 1.00 94.00 73 GLN A O 1
ATOM 539 N N . GLY A 1 74 ? -14.574 -2.579 9.112 1.00 92.44 74 GLY A N 1
ATOM 540 C CA . GLY A 1 74 ? -15.553 -2.868 10.160 1.00 92.44 74 GLY A CA 1
ATOM 541 C C . GLY A 1 74 ? -16.234 -1.618 10.729 1.00 92.44 74 GLY A C 1
ATOM 542 O O . GLY A 1 74 ? -16.666 -1.632 11.879 1.00 92.44 74 GLY A O 1
ATOM 543 N N . GLY A 1 75 ? -16.309 -0.537 9.946 1.00 91.94 75 GLY A N 1
ATOM 544 C CA . GLY A 1 75 ? -16.850 0.760 10.369 1.00 91.94 75 GLY A CA 1
ATOM 545 C C . GLY A 1 75 ? -15.878 1.663 11.137 1.00 91.94 75 GLY A C 1
ATOM 546 O O . GLY A 1 75 ? -16.246 2.792 11.452 1.00 91.94 75 GLY A O 1
ATOM 547 N N . GLU A 1 76 ? -14.649 1.215 11.399 1.00 94.56 76 GLU A N 1
ATOM 548 C CA . GLU A 1 76 ? -13.616 2.015 12.061 1.00 94.56 76 GLU A CA 1
ATOM 549 C C . GLU A 1 76 ? -12.612 2.578 11.057 1.00 94.56 76 GLU A C 1
ATOM 551 O O . GLU A 1 76 ? -12.363 1.980 10.011 1.00 94.56 76 GLU A O 1
ATOM 556 N N . THR A 1 77 ? -12.028 3.732 11.384 1.00 94.94 77 THR A N 1
ATOM 557 C CA . THR A 1 77 ? -10.958 4.356 10.599 1.00 94.94 77 THR A CA 1
ATOM 558 C C . THR A 1 77 ? -9.601 3.899 11.113 1.00 94.94 77 THR A C 1
ATOM 560 O O . THR A 1 77 ? -9.334 3.934 12.317 1.00 94.94 77 THR A O 1
ATOM 563 N N . TYR A 1 78 ? -8.726 3.532 10.189 1.00 95.44 78 TYR A N 1
ATOM 564 C CA . TYR A 1 78 ? -7.349 3.130 10.423 1.00 95.44 78 TYR A CA 1
ATOM 565 C C . TYR A 1 78 ? -6.403 4.017 9.616 1.00 95.44 78 TYR A C 1
ATOM 567 O O . TYR A 1 78 ? -6.807 4.644 8.636 1.00 95.44 78 TYR A O 1
ATOM 575 N N . ALA A 1 79 ? -5.142 4.041 10.028 1.00 94.44 79 ALA A N 1
ATOM 576 C CA . ALA A 1 79 ? -4.024 4.494 9.220 1.00 94.44 79 ALA A CA 1
ATOM 577 C C . ALA A 1 79 ? -3.031 3.342 9.048 1.00 94.44 79 ALA A C 1
ATOM 579 O O . ALA A 1 79 ? -2.729 2.645 10.022 1.00 94.44 79 ALA A O 1
ATOM 580 N N . SER A 1 80 ? -2.517 3.173 7.833 1.00 94.00 80 SER A N 1
ATOM 581 C CA . SER A 1 80 ? -1.257 2.474 7.595 1.00 94.00 80 SER A CA 1
ATOM 582 C C . SER A 1 80 ? -0.153 3.509 7.500 1.00 94.00 80 SER A C 1
ATOM 584 O O . SER A 1 80 ? -0.326 4.510 6.816 1.00 94.00 80 SER A O 1
ATOM 586 N N . VAL A 1 81 ? 0.955 3.288 8.196 1.00 90.94 81 VAL A N 1
ATOM 587 C CA . VAL A 1 81 ? 2.095 4.204 8.229 1.00 90.94 81 VAL A CA 1
ATOM 588 C C . VAL A 1 81 ? 3.338 3.456 7.776 1.00 90.94 81 VAL A C 1
ATOM 590 O O . VAL A 1 81 ? 3.759 2.506 8.446 1.00 90.94 81 VAL A O 1
ATOM 593 N N . GLY A 1 82 ? 3.926 3.909 6.673 1.00 88.19 82 GLY A N 1
ATOM 594 C CA . GLY A 1 82 ? 5.178 3.405 6.136 1.00 88.19 82 GLY A CA 1
ATOM 595 C C . GLY A 1 82 ? 6.361 3.827 7.001 1.00 88.19 82 GLY A C 1
ATOM 596 O O . GLY A 1 82 ? 6.495 4.988 7.405 1.00 88.19 82 GLY A O 1
ATOM 597 N N . THR A 1 83 ? 7.251 2.886 7.286 1.00 80.88 83 THR A N 1
ATOM 598 C CA . THR A 1 83 ? 8.420 3.078 8.150 1.00 80.88 83 THR A CA 1
ATOM 599 C C . THR A 1 83 ? 9.700 2.758 7.392 1.00 80.88 83 THR A C 1
ATOM 601 O O . THR A 1 83 ? 9.764 1.733 6.721 1.00 80.88 83 THR A O 1
ATOM 604 N N . LEU A 1 84 ? 10.737 3.595 7.526 1.00 75.38 84 LEU A N 1
ATOM 605 C CA . LEU A 1 84 ? 12.040 3.322 6.906 1.00 75.38 84 LEU A CA 1
ATOM 606 C C . LEU A 1 84 ? 12.573 1.955 7.341 1.00 75.38 84 LEU A C 1
ATOM 608 O O . LEU A 1 84 ? 12.440 1.567 8.507 1.00 75.38 84 LEU A O 1
ATOM 612 N N . ALA A 1 85 ? 13.243 1.248 6.435 1.00 66.31 85 ALA A N 1
ATOM 613 C CA . ALA A 1 85 ? 13.614 -0.144 6.659 1.00 66.31 85 ALA A CA 1
ATOM 614 C C . ALA A 1 85 ? 14.878 -0.428 7.470 1.00 66.31 85 ALA A C 1
ATOM 616 O O . ALA A 1 85 ? 15.352 -1.563 7.533 1.00 66.31 85 ALA A O 1
ATOM 617 N N . ALA A 1 86 ? 15.384 0.560 8.200 1.00 56.44 86 ALA A N 1
ATOM 618 C CA . ALA A 1 86 ? 16.500 0.345 9.103 1.00 56.44 86 ALA A CA 1
ATOM 619 C C . ALA A 1 86 ? 16.070 0.325 10.559 1.00 56.44 86 ALA A C 1
ATOM 621 O O . ALA A 1 86 ? 15.536 1.304 11.066 1.00 56.44 86 ALA A O 1
ATOM 622 N N . GLY A 1 87 ? 16.386 -0.770 11.245 1.00 56.59 87 GLY A N 1
ATOM 623 C CA . GLY A 1 87 ? 16.187 -0.897 12.682 1.00 56.59 87 GLY A CA 1
ATOM 624 C C . GLY A 1 87 ? 15.661 -2.271 13.087 1.00 56.59 87 GLY A C 1
ATOM 625 O O . GLY A 1 87 ? 15.425 -3.125 12.232 1.00 56.59 87 GLY A O 1
ATOM 626 N N . PRO A 1 88 ? 15.447 -2.495 14.395 1.00 52.03 88 PRO A N 1
ATOM 627 C CA . PRO A 1 88 ? 14.984 -3.775 14.940 1.00 52.03 88 PRO A CA 1
ATOM 628 C C . PRO A 1 88 ? 13.601 -4.204 14.424 1.00 52.03 88 PRO A C 1
ATOM 630 O O . PRO A 1 88 ? 13.210 -5.347 14.649 1.00 52.03 88 PRO A O 1
ATOM 633 N N . ASN A 1 89 ? 12.890 -3.305 13.730 1.00 59.47 89 ASN A N 1
ATOM 634 C CA . ASN A 1 89 ? 11.545 -3.534 13.225 1.00 59.47 89 ASN A CA 1
ATOM 635 C C . ASN A 1 89 ? 11.451 -3.796 11.720 1.00 59.47 89 ASN A C 1
ATOM 637 O O . ASN A 1 89 ? 10.377 -4.161 11.258 1.00 59.47 89 ASN A O 1
ATOM 641 N N . GLY A 1 90 ? 12.557 -3.656 10.977 1.00 69.12 90 GLY A N 1
ATOM 642 C CA . GLY A 1 90 ? 12.641 -4.168 9.611 1.00 69.12 90 GLY A CA 1
ATOM 643 C C . GLY A 1 90 ? 11.815 -3.463 8.532 1.00 69.12 90 GLY A C 1
ATOM 644 O O . GLY A 1 90 ? 11.598 -4.078 7.492 1.00 69.12 90 GLY A O 1
ATOM 645 N N . GLY A 1 91 ? 11.373 -2.218 8.759 1.00 76.06 91 GLY A N 1
ATOM 646 C CA . GLY A 1 91 ? 10.639 -1.407 7.767 1.00 76.06 91 GLY A CA 1
ATOM 647 C C . GLY A 1 91 ? 9.247 -1.909 7.443 1.00 76.06 91 GLY A C 1
ATOM 648 O O . GLY A 1 91 ? 8.819 -2.890 8.027 1.00 76.06 91 GLY A O 1
ATOM 649 N N . GLY A 1 92 ? 8.549 -1.262 6.514 1.00 84.31 92 GLY A N 1
ATOM 650 C CA . GLY A 1 92 ? 7.214 -1.669 6.069 1.00 84.31 92 GLY A CA 1
ATOM 651 C C . GLY A 1 92 ? 6.088 -0.904 6.748 1.00 84.31 92 GLY A C 1
ATOM 652 O O . GLY A 1 92 ? 6.240 0.273 7.084 1.00 84.31 92 GLY A O 1
ATOM 653 N N . GLN A 1 93 ? 4.957 -1.570 6.972 1.00 89.00 93 GLN A N 1
ATOM 654 C CA . GLN A 1 93 ? 3.699 -0.920 7.342 1.00 89.00 93 GLN A CA 1
ATOM 655 C C . GLN A 1 93 ? 3.342 -1.106 8.814 1.00 89.00 93 GLN A C 1
ATOM 657 O O . GLN A 1 93 ? 3.326 -2.221 9.331 1.00 89.00 93 GLN A O 1
ATOM 662 N N . THR A 1 94 ? 2.975 -0.023 9.496 1.00 90.31 94 THR A N 1
ATOM 663 C CA . THR A 1 94 ? 2.364 -0.067 10.831 1.00 90.31 94 THR A CA 1
ATOM 664 C C . THR A 1 94 ? 0.900 0.340 10.757 1.00 90.31 94 THR A C 1
ATOM 666 O O . THR A 1 94 ? 0.588 1.444 10.323 1.00 90.31 94 THR A O 1
ATOM 669 N N . ILE A 1 95 ? 0.003 -0.521 11.239 1.00 93.62 95 ILE A N 1
ATOM 670 C CA . ILE A 1 95 ? -1.438 -0.271 11.250 1.00 93.62 95 ILE A CA 1
ATOM 671 C C . ILE A 1 95 ? -1.864 0.246 12.625 1.00 93.62 95 ILE A C 1
ATOM 673 O O . ILE A 1 95 ? -1.656 -0.392 13.665 1.00 93.62 95 ILE A O 1
ATOM 677 N N . VAL A 1 96 ? -2.517 1.403 12.617 1.00 93.88 96 VAL A N 1
ATOM 678 C CA . VAL A 1 96 ? -3.077 2.071 13.792 1.00 93.88 96 VAL A CA 1
ATOM 679 C C . VAL A 1 96 ? -4.568 2.268 13.570 1.00 93.88 96 VAL A C 1
ATOM 681 O O . VAL A 1 96 ? -4.991 2.783 12.543 1.00 93.88 96 VAL A O 1
ATOM 684 N N . GLN A 1 97 ? -5.381 1.887 14.546 1.00 95.50 97 GLN A N 1
ATOM 685 C CA . GLN A 1 97 ? -6.793 2.246 14.580 1.00 95.50 97 GLN A CA 1
ATOM 686 C C . GLN A 1 97 ? -6.904 3.665 15.127 1.00 95.50 97 GLN A C 1
ATOM 688 O O . GLN A 1 97 ? -6.283 3.963 16.141 1.00 95.50 97 GLN A O 1
ATOM 693 N N . LEU A 1 98 ? -7.666 4.534 14.471 1.00 94.31 98 LEU A N 1
ATOM 694 C CA . LEU A 1 98 ? -7.836 5.938 14.860 1.00 94.31 98 LEU A CA 1
ATOM 695 C C . LEU A 1 98 ? -9.152 6.188 15.594 1.00 94.31 98 LEU A C 1
ATOM 697 O O . LEU A 1 98 ? -9.229 7.109 16.411 1.00 94.31 98 LEU A O 1
ATOM 701 N N . THR A 1 99 ? -10.175 5.382 15.305 1.00 94.75 99 THR A N 1
ATOM 702 C CA . THR A 1 99 ? -11.501 5.505 15.914 1.00 94.75 99 THR A CA 1
ATOM 703 C C . THR A 1 99 ? -11.943 4.223 16.601 1.00 94.75 99 THR A C 1
ATOM 705 O O . THR A 1 99 ? -11.570 3.141 16.165 1.00 94.75 99 THR A O 1
ATOM 708 N N . ASP A 1 100 ? -12.761 4.340 17.645 1.00 95.00 100 ASP A N 1
ATOM 709 C CA . ASP A 1 100 ? -13.556 3.244 18.211 1.00 95.00 100 ASP A CA 1
ATOM 710 C C . ASP A 1 100 ? -15.000 3.746 18.373 1.00 95.00 100 ASP A C 1
ATOM 712 O O . ASP A 1 100 ? -15.268 4.719 19.087 1.00 95.00 100 ASP A O 1
ATOM 716 N N . ARG A 1 101 ? -15.935 3.142 17.635 1.00 93.19 101 ARG A N 1
ATOM 717 C CA . ARG A 1 101 ? -17.371 3.464 17.600 1.00 93.19 101 ARG A CA 1
ATOM 718 C C . ARG A 1 101 ? -17.642 4.950 17.366 1.00 93.19 101 ARG A C 1
ATOM 720 O O . ARG A 1 101 ? -18.474 5.560 18.039 1.00 93.19 101 ARG A O 1
ATOM 727 N N . GLY A 1 102 ? -16.913 5.539 16.419 1.00 87.81 102 GLY A N 1
ATOM 728 C CA . GLY A 1 102 ? -17.042 6.949 16.039 1.00 87.81 102 GLY A CA 1
ATOM 729 C C . GLY A 1 102 ? -16.363 7.945 16.988 1.00 87.81 102 GLY A C 1
ATOM 730 O O . GLY A 1 102 ? -16.470 9.151 16.771 1.00 87.81 102 GLY A O 1
ATOM 731 N N . THR A 1 103 ? -15.650 7.475 18.015 1.00 93.12 103 THR A N 1
ATOM 732 C CA . THR A 1 103 ? -14.836 8.324 18.899 1.00 93.12 103 THR A CA 1
ATOM 733 C C . THR A 1 103 ? -13.371 8.262 18.481 1.00 93.12 103 THR A C 1
ATOM 735 O O . THR A 1 103 ? -12.886 7.191 18.140 1.00 93.12 103 THR A O 1
ATOM 738 N N . VAL A 1 104 ? -12.649 9.388 18.524 1.00 92.38 104 VAL A N 1
ATOM 739 C CA . VAL A 1 104 ? -11.193 9.422 18.287 1.00 92.38 104 VAL A CA 1
ATOM 740 C C . VAL A 1 104 ? -10.471 8.810 19.492 1.00 92.38 104 VAL A C 1
ATOM 742 O O . VAL A 1 104 ? -10.230 9.491 20.490 1.00 92.38 104 VAL A O 1
ATOM 745 N N . GLU A 1 105 ? -10.136 7.526 19.395 1.00 93.38 105 GLU A N 1
ATOM 746 C CA . GLU A 1 105 ? -9.449 6.744 20.429 1.00 93.38 105 GLU A CA 1
ATOM 747 C C . GLU A 1 105 ? -8.361 5.874 19.782 1.00 93.38 105 GLU A C 1
ATOM 749 O O . GLU A 1 105 ? -8.565 4.683 19.531 1.00 93.38 105 GLU A O 1
ATOM 754 N N . PRO A 1 106 ? -7.203 6.468 19.440 1.00 92.88 106 PRO A N 1
ATOM 755 C CA . PRO A 1 106 ? -6.236 5.761 18.628 1.00 92.88 106 PRO A CA 1
ATOM 756 C C . PRO A 1 106 ? -5.540 4.632 19.401 1.00 92.88 106 PRO A C 1
ATOM 758 O O . PRO A 1 106 ? -5.145 4.817 20.556 1.00 92.88 106 PRO A O 1
ATOM 761 N N . ARG A 1 107 ? -5.286 3.495 18.743 1.00 92.31 107 ARG A N 1
ATOM 762 C CA . ARG A 1 107 ? -4.498 2.373 19.282 1.00 92.31 107 ARG A CA 1
ATOM 763 C C . ARG A 1 107 ? -3.663 1.678 18.211 1.00 92.31 107 ARG A C 1
ATOM 765 O O . ARG A 1 107 ? -4.099 1.529 17.073 1.00 92.31 107 ARG A O 1
ATOM 772 N N . TYR A 1 108 ? -2.487 1.193 18.603 1.00 90.69 108 TYR A N 1
ATOM 773 C CA . TYR A 1 108 ? -1.703 0.276 17.777 1.00 90.69 108 TYR A CA 1
ATOM 774 C C . TYR A 1 108 ? -2.489 -1.020 17.536 1.00 90.69 108 TYR A C 1
ATOM 776 O O . TYR A 1 108 ? -3.139 -1.527 18.455 1.00 90.69 108 TYR A O 1
ATOM 784 N N . VAL A 1 109 ? -2.415 -1.551 16.316 1.00 93.12 109 VAL A N 1
ATOM 785 C CA . VAL A 1 109 ? -3.124 -2.773 15.914 1.00 93.12 109 VAL A CA 1
ATOM 786 C C . VAL A 1 109 ? -2.127 -3.862 15.550 1.00 93.12 109 VAL A C 1
ATOM 788 O O . VAL A 1 109 ? -2.124 -4.929 16.163 1.00 93.12 109 VAL A O 1
ATOM 791 N N . SER A 1 110 ? -1.282 -3.600 14.557 1.00 91.81 110 SER A N 1
ATOM 792 C CA . SER A 1 110 ? -0.331 -4.569 14.017 1.00 91.81 110 SER A CA 1
ATOM 793 C C . SER A 1 110 ? 0.749 -3.872 13.189 1.00 91.81 110 SER A C 1
ATOM 795 O O . SER A 1 110 ? 0.693 -2.663 12.956 1.00 91.81 110 SER A O 1
ATOM 797 N N . SER A 1 111 ? 1.724 -4.646 12.723 1.00 87.62 111 SER A N 1
ATOM 798 C CA . SER A 1 111 ? 2.669 -4.220 11.699 1.00 87.62 111 SER A CA 1
ATOM 799 C C . SER A 1 111 ? 2.951 -5.353 10.713 1.00 87.62 111 SER A C 1
ATOM 801 O O . SER A 1 111 ? 2.726 -6.531 11.011 1.00 87.62 111 SER A O 1
ATOM 803 N N . HIS A 1 112 ? 3.416 -4.980 9.526 1.00 86.50 112 HIS A N 1
ATOM 804 C CA . HIS A 1 112 ? 3.857 -5.862 8.460 1.00 86.50 112 HIS A CA 1
ATOM 805 C C . HIS A 1 112 ? 5.275 -5.462 8.033 1.00 86.50 112 HIS A C 1
ATOM 807 O O . HIS A 1 112 ? 5.430 -4.487 7.295 1.00 86.50 112 HIS A O 1
ATOM 813 N N . PRO A 1 113 ? 6.302 -6.167 8.532 1.00 80.69 113 PRO A N 1
ATOM 814 C CA . PRO A 1 113 ? 7.678 -5.875 8.172 1.00 80.69 113 PRO A CA 1
ATOM 815 C C . PRO A 1 113 ? 8.071 -6.453 6.808 1.00 80.69 113 PRO A C 1
ATOM 817 O O . PRO A 1 113 ? 8.040 -7.672 6.635 1.00 80.69 113 PRO A O 1
ATOM 820 N N . SER A 1 114 ? 8.507 -5.600 5.878 1.00 72.8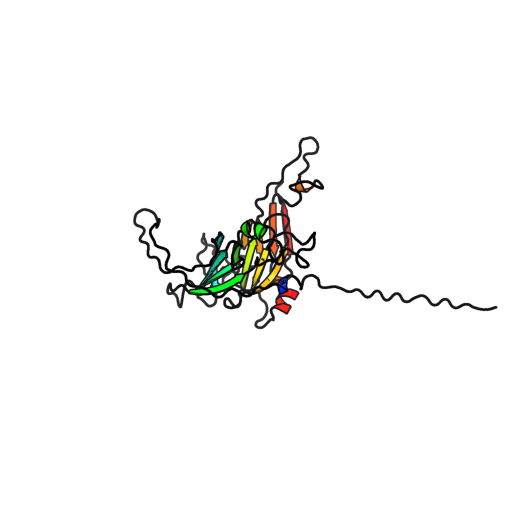8 114 SER A N 1
ATOM 821 C CA . SER A 1 114 ? 8.803 -5.970 4.479 1.00 72.88 114 SER A CA 1
ATOM 822 C C . SER A 1 114 ? 10.294 -5.979 4.105 1.00 72.88 114 SER A C 1
ATOM 824 O O . SER A 1 114 ? 10.694 -6.490 3.054 1.00 72.88 114 SER A O 1
ATOM 826 N N . ALA A 1 115 ? 11.166 -5.485 4.985 1.00 63.66 115 ALA A N 1
ATOM 827 C CA . ALA A 1 115 ? 12.566 -5.222 4.656 1.00 63.66 115 ALA A CA 1
ATOM 828 C C . ALA A 1 115 ? 13.575 -5.662 5.742 1.00 63.66 115 ALA A C 1
ATOM 830 O O . ALA A 1 115 ? 14.663 -5.106 5.895 1.00 63.66 115 ALA A O 1
ATOM 831 N N . SER A 1 116 ? 13.259 -6.739 6.471 1.00 62.69 116 SER A N 1
ATOM 832 C CA . SER A 1 116 ? 14.114 -7.348 7.515 1.00 62.69 116 SER A CA 1
ATOM 833 C C . SER A 1 116 ? 15.258 -8.233 6.974 1.00 62.69 116 SER A C 1
ATOM 835 O O . SER A 1 116 ? 15.528 -9.317 7.501 1.00 62.69 116 SER A O 1
ATOM 837 N N . CYS A 1 117 ? 15.920 -7.836 5.890 1.00 58.84 117 CYS A N 1
ATOM 838 C CA . CYS A 1 117 ? 16.672 -8.785 5.064 1.00 58.84 117 CYS A CA 1
ATOM 839 C C . CYS A 1 117 ? 18.116 -8.928 5.519 1.00 58.84 117 CYS A C 1
ATOM 841 O O . CYS A 1 117 ? 18.824 -7.951 5.752 1.00 58.84 117 CYS A O 1
ATOM 843 N N . ILE A 1 118 ? 18.580 -10.175 5.585 1.00 54.03 118 ILE A N 1
ATOM 844 C CA . ILE A 1 118 ? 19.889 -10.526 6.150 1.00 54.03 118 ILE A CA 1
ATOM 845 C C . ILE A 1 118 ? 21.060 -10.015 5.284 1.00 54.03 118 ILE A C 1
ATOM 847 O O . ILE A 1 118 ? 22.159 -9.807 5.791 1.00 54.03 118 ILE A O 1
ATOM 851 N N . SER A 1 119 ? 20.857 -9.817 3.981 1.00 51.81 119 SER A N 1
ATOM 852 C CA . SER A 1 119 ? 21.946 -9.693 3.002 1.00 51.81 119 SER A CA 1
ATOM 853 C C . SER A 1 119 ? 22.431 -8.265 2.722 1.00 51.81 119 SER A C 1
ATOM 855 O O . SER A 1 119 ? 23.596 -8.111 2.353 1.00 51.81 119 SER A O 1
ATOM 857 N N . ARG A 1 120 ? 21.580 -7.231 2.857 1.00 59.31 120 ARG A N 1
ATOM 858 C CA . ARG A 1 120 ? 21.904 -5.826 2.507 1.00 59.31 120 ARG A CA 1
ATOM 859 C C . ARG A 1 120 ? 21.190 -4.786 3.391 1.00 59.31 120 ARG A C 1
ATOM 861 O O . ARG A 1 120 ? 20.318 -4.064 2.910 1.00 59.31 120 ARG A O 1
ATOM 868 N N . PRO A 1 121 ? 21.547 -4.690 4.684 1.00 58.19 121 PRO A N 1
ATOM 869 C CA . PRO A 1 121 ? 20.924 -3.741 5.613 1.00 58.19 121 PRO A CA 1
ATOM 870 C C . PRO A 1 121 ? 21.179 -2.263 5.259 1.00 58.19 121 PRO A C 1
ATOM 872 O O . PRO A 1 121 ? 20.441 -1.389 5.698 1.00 58.19 121 PRO A O 1
ATOM 875 N N . ASP A 1 122 ? 22.213 -1.972 4.467 1.00 59.56 122 ASP A N 1
ATOM 876 C CA . ASP A 1 122 ? 22.536 -0.637 3.958 1.00 59.56 122 ASP A CA 1
ATOM 877 C C . ASP A 1 122 ? 21.550 -0.152 2.887 1.00 59.56 122 ASP A C 1
ATOM 879 O O . ASP A 1 122 ? 21.194 1.023 2.878 1.00 59.56 122 ASP A O 1
ATOM 883 N N . ALA A 1 123 ? 21.063 -1.053 2.030 1.00 61.25 123 ALA A N 1
ATOM 884 C CA . ALA A 1 123 ? 20.046 -0.732 1.029 1.00 61.25 123 ALA A CA 1
ATOM 885 C C . ALA A 1 123 ? 18.668 -0.468 1.668 1.00 61.25 123 ALA A C 1
ATOM 887 O O . ALA A 1 123 ? 17.898 0.347 1.168 1.00 61.25 123 ALA A O 1
ATOM 888 N N . ALA A 1 124 ? 18.399 -1.081 2.827 1.00 59.97 124 ALA A N 1
ATOM 889 C CA . ALA A 1 124 ? 17.144 -0.918 3.558 1.00 59.97 124 ALA A CA 1
ATOM 890 C C . ALA A 1 124 ? 16.945 0.513 4.105 1.00 59.97 124 ALA A C 1
ATOM 892 O O . ALA A 1 124 ? 15.829 1.004 4.221 1.00 59.97 124 ALA A O 1
ATOM 893 N N . LEU A 1 125 ? 18.024 1.247 4.391 1.00 59.59 125 LEU A N 1
ATOM 894 C CA . LEU A 1 125 ? 17.934 2.645 4.840 1.00 59.59 125 LEU A CA 1
ATOM 895 C C . LEU A 1 125 ? 17.288 3.580 3.808 1.00 59.59 125 LEU A C 1
ATOM 897 O O . LEU A 1 125 ? 16.793 4.640 4.188 1.00 59.59 125 LEU A O 1
ATOM 901 N N . GLY A 1 126 ? 17.336 3.203 2.529 1.00 58.94 126 GLY A N 1
ATOM 902 C CA . GLY A 1 126 ? 16.758 3.966 1.433 1.00 58.94 126 GLY A CA 1
ATOM 903 C C . GLY A 1 126 ? 15.315 3.606 1.109 1.00 58.94 126 GLY A C 1
ATOM 904 O O . GLY A 1 126 ? 14.753 4.314 0.299 1.00 58.94 126 GLY A O 1
ATOM 905 N N . LEU A 1 127 ? 14.731 2.556 1.708 1.00 67.69 127 LEU A N 1
ATOM 906 C CA . LEU A 1 127 ? 13.350 2.142 1.435 1.00 67.69 127 LEU A CA 1
ATOM 907 C C . LEU A 1 127 ? 12.377 3.097 2.130 1.00 67.69 127 LEU A C 1
ATOM 909 O O . LEU A 1 127 ? 12.064 2.931 3.315 1.00 67.69 127 LEU A O 1
ATOM 913 N N . GLN A 1 128 ? 11.923 4.108 1.402 1.00 75.25 128 GLN A N 1
ATOM 914 C CA . GLN A 1 128 ? 10.697 4.815 1.721 1.00 75.25 128 GLN A CA 1
ATOM 915 C C . GLN A 1 128 ? 9.516 3.932 1.339 1.00 75.25 128 GLN A C 1
ATOM 917 O O . GLN A 1 128 ? 9.519 3.308 0.282 1.00 75.25 128 GLN A O 1
ATOM 922 N N . HIS A 1 129 ? 8.539 3.847 2.234 1.00 82.69 129 HIS A N 1
ATOM 923 C CA . HIS A 1 129 ? 7.345 3.043 2.047 1.00 82.69 129 HIS A CA 1
ATOM 924 C C . HIS A 1 129 ? 6.170 3.984 1.799 1.00 82.69 129 HIS A C 1
ATOM 926 O O . HIS A 1 129 ? 5.615 4.539 2.755 1.00 82.69 129 HIS A O 1
ATOM 932 N N . ASP A 1 130 ? 5.820 4.176 0.529 1.00 87.88 130 ASP A N 1
ATOM 933 C CA . ASP A 1 130 ? 4.562 4.821 0.160 1.00 87.88 130 ASP A CA 1
ATOM 934 C C . ASP A 1 130 ? 3.463 3.761 0.116 1.00 87.88 130 ASP A C 1
ATOM 936 O O . ASP A 1 130 ? 3.632 2.685 -0.456 1.00 87.88 130 ASP A O 1
ATOM 940 N N . VAL A 1 131 ? 2.341 4.038 0.765 1.00 91.69 131 VAL A N 1
ATOM 941 C CA . VAL A 1 131 ? 1.279 3.060 0.962 1.00 91.69 131 VAL A CA 1
ATOM 942 C C . VAL A 1 131 ? -0.042 3.606 0.481 1.00 91.69 131 VAL A C 1
ATOM 944 O O . VAL A 1 131 ? -0.431 4.715 0.815 1.00 91.69 131 VAL A O 1
ATOM 947 N N . GLU A 1 132 ? -0.788 2.762 -0.216 1.00 94.12 132 GLU A N 1
ATOM 948 C CA . GLU A 1 132 ? -2.158 3.057 -0.596 1.00 94.12 132 GLU A CA 1
ATOM 949 C C . GLU A 1 132 ? -3.074 1.903 -0.186 1.00 94.12 132 GLU A C 1
ATOM 951 O O . GLU A 1 132 ? -2.895 0.751 -0.589 1.00 94.12 132 GLU A O 1
ATOM 956 N N . ALA A 1 133 ? -4.091 2.201 0.613 1.00 95.06 133 ALA A N 1
ATOM 957 C CA . ALA A 1 133 ? -5.095 1.233 1.014 1.00 95.06 133 ALA A CA 1
ATOM 958 C C . ALA A 1 133 ? -6.232 1.150 -0.012 1.00 95.06 133 ALA A C 1
ATOM 960 O O . ALA A 1 133 ? -6.715 2.159 -0.532 1.00 95.06 133 ALA A O 1
ATOM 961 N N . THR A 1 134 ? -6.716 -0.065 -0.281 1.00 95.38 134 THR A N 1
ATOM 962 C CA . THR A 1 134 ? -7.790 -0.270 -1.252 1.00 95.38 134 THR A CA 1
ATOM 963 C C . THR A 1 134 ? -8.769 -1.408 -0.919 1.00 95.38 134 THR A C 1
ATOM 965 O O . THR A 1 134 ? -8.354 -2.505 -0.527 1.00 95.38 134 THR A O 1
ATOM 968 N N . PRO A 1 135 ? -10.089 -1.201 -1.116 1.00 94.31 135 PRO A N 1
ATOM 969 C CA . PRO A 1 135 ? -10.735 0.098 -1.340 1.00 94.31 135 PRO A CA 1
ATOM 970 C C . PRO A 1 135 ? -10.463 1.059 -0.173 1.00 94.31 135 PRO A C 1
ATOM 972 O O . PRO A 1 135 ? -10.398 0.616 0.968 1.00 94.31 135 PRO A O 1
ATOM 975 N N . LYS A 1 136 ? -10.335 2.369 -0.428 1.00 83.12 136 LYS A N 1
ATOM 976 C CA . LYS A 1 136 ? -10.132 3.362 0.651 1.00 83.12 136 LYS A CA 1
ATOM 977 C C . LYS A 1 136 ? -11.299 3.391 1.645 1.00 83.12 136 LYS A C 1
ATOM 979 O O . LYS A 1 136 ? -11.139 3.729 2.817 1.00 83.12 136 LYS A O 1
ATOM 984 N N . GLY A 1 137 ? -12.485 3.010 1.177 1.00 72.38 137 GLY A N 1
ATOM 985 C CA . GLY A 1 137 ? -13.694 2.985 1.979 1.00 72.38 137 GLY A CA 1
ATOM 986 C C . GLY A 1 137 ? -14.237 4.380 2.272 1.00 72.38 137 GLY A C 1
ATOM 987 O O . GLY A 1 137 ? -14.106 5.292 1.460 1.00 72.38 137 GLY A O 1
ATOM 988 N N . GLY A 1 138 ? -14.908 4.541 3.412 1.00 75.12 138 GLY A N 1
ATOM 989 C CA . GLY A 1 138 ? -15.610 5.779 3.780 1.00 75.12 138 GLY A CA 1
ATOM 990 C C . GLY A 1 138 ? -14.718 6.908 4.309 1.00 75.12 138 GLY A C 1
ATOM 991 O O . GLY A 1 138 ? -15.231 7.816 4.963 1.00 75.12 138 GLY A O 1
ATOM 992 N N . VAL A 1 139 ? -13.401 6.833 4.102 1.00 80.88 139 VAL A N 1
ATOM 993 C CA . VAL A 1 139 ? -12.442 7.811 4.633 1.00 80.88 139 VAL A CA 1
ATOM 994 C C . VAL A 1 139 ? -12.503 9.156 3.914 1.00 80.88 139 VAL A C 1
ATOM 996 O O . VAL A 1 139 ? -13.043 9.295 2.815 1.00 80.88 139 VAL A O 1
ATOM 999 N N . LEU A 1 140 ? -11.916 10.169 4.554 1.00 70.69 140 LEU A N 1
ATOM 1000 C CA . LEU A 1 140 ? -11.734 11.487 3.962 1.00 70.69 140 LEU A CA 1
ATOM 1001 C C . LEU A 1 140 ? -10.755 11.398 2.792 1.00 70.69 140 LEU A C 1
ATOM 1003 O O . LEU A 1 140 ? -9.558 11.205 2.974 1.00 70.69 140 LEU A O 1
ATOM 1007 N N . LEU A 1 141 ? -11.282 11.584 1.590 1.00 79.00 141 LEU A N 1
ATOM 1008 C CA . LEU A 1 141 ? -10.482 11.801 0.397 1.00 79.00 141 LEU A CA 1
ATOM 1009 C C . LEU A 1 141 ? -10.042 13.268 0.333 1.00 79.00 141 LEU A C 1
ATOM 1011 O O . LEU A 1 141 ? -10.754 14.168 0.786 1.00 79.00 141 LEU A O 1
ATOM 1015 N N . ASN A 1 142 ? -8.890 13.519 -0.285 1.00 74.69 142 ASN A N 1
ATOM 1016 C CA . ASN A 1 142 ? -8.382 14.870 -0.555 1.00 74.69 142 ASN A CA 1
ATOM 1017 C C . ASN A 1 142 ? -9.358 15.734 -1.384 1.00 74.69 142 ASN A C 1
ATOM 1019 O O . ASN A 1 142 ? -9.281 16.961 -1.359 1.00 74.69 142 ASN A O 1
A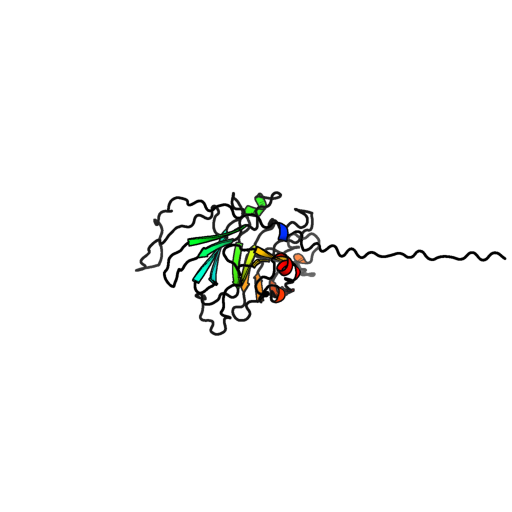TOM 1023 N N . THR A 1 143 ? -10.286 15.102 -2.107 1.00 79.25 143 THR A N 1
ATOM 1024 C CA . THR A 1 143 ? -11.386 15.745 -2.825 1.00 79.25 143 THR A CA 1
ATOM 1025 C C . THR A 1 143 ? -12.656 14.899 -2.760 1.00 79.25 143 THR A C 1
ATOM 1027 O O . THR A 1 143 ? -12.609 13.683 -2.582 1.00 79.25 143 THR A O 1
ATOM 1030 N N . ALA A 1 144 ? -13.817 15.526 -2.948 1.00 78.44 144 ALA A N 1
ATOM 1031 C CA . ALA A 1 144 ? -15.080 14.806 -3.023 1.00 78.44 144 ALA A CA 1
ATOM 1032 C C . ALA A 1 144 ? -15.118 13.913 -4.278 1.00 78.44 144 ALA A C 1
ATOM 1034 O O . ALA A 1 144 ? -15.215 14.408 -5.401 1.00 78.44 144 ALA A O 1
ATOM 1035 N N . ALA A 1 145 ? -15.100 12.592 -4.089 1.00 80.88 145 ALA A N 1
ATOM 1036 C CA . ALA A 1 145 ? -15.193 11.618 -5.174 1.00 80.88 145 ALA A CA 1
ATOM 1037 C C . ALA A 1 145 ? -16.460 10.763 -5.029 1.00 80.88 145 ALA A C 1
ATOM 1039 O O . ALA A 1 145 ? -16.434 9.655 -4.505 1.00 80.88 145 ALA A O 1
ATOM 1040 N N . ALA A 1 146 ? -17.589 11.257 -5.546 1.00 82.56 146 ALA A N 1
ATOM 1041 C CA . ALA A 1 146 ? -18.892 10.581 -5.446 1.00 82.56 146 ALA A CA 1
ATOM 1042 C C . ALA A 1 146 ? -18.955 9.196 -6.124 1.00 82.56 146 ALA A C 1
ATOM 1044 O O . ALA A 1 146 ? -19.911 8.453 -5.927 1.00 82.56 146 ALA A O 1
ATOM 1045 N N . THR A 1 147 ? -17.961 8.862 -6.951 1.00 86.06 147 THR A N 1
ATOM 1046 C CA . THR A 1 147 ? -17.855 7.560 -7.629 1.00 86.06 147 THR A CA 1
ATOM 1047 C C . THR A 1 147 ? -16.796 6.650 -7.015 1.00 86.06 147 THR A C 1
ATOM 1049 O O . THR A 1 147 ? -16.526 5.594 -7.583 1.00 86.06 147 THR A O 1
ATOM 1052 N N . ALA A 1 148 ? -16.201 7.048 -5.885 1.00 87.31 148 ALA A N 1
ATOM 1053 C CA . ALA A 1 148 ? -15.278 6.198 -5.156 1.00 87.31 148 ALA A CA 1
ATOM 1054 C C . ALA A 1 148 ? -15.992 4.925 -4.683 1.00 87.31 148 ALA A C 1
ATOM 1056 O O . ALA A 1 148 ? -17.111 4.970 -4.164 1.00 87.31 148 ALA A O 1
ATOM 1057 N N . ALA A 1 149 ? -15.344 3.786 -4.884 1.00 86.38 149 ALA A N 1
ATOM 1058 C CA . ALA A 1 149 ? -15.769 2.512 -4.361 1.00 86.38 149 ALA A CA 1
ATOM 1059 C C . ALA A 1 149 ? -15.683 2.558 -2.833 1.00 86.38 149 ALA A C 1
ATOM 1061 O O . ALA A 1 149 ? -14.617 2.768 -2.255 1.00 86.38 149 ALA A O 1
ATOM 1062 N N . GLY A 1 150 ? -16.833 2.375 -2.188 1.00 84.12 150 GLY A N 1
ATOM 1063 C CA . GLY A 1 150 ? -16.900 2.174 -0.747 1.00 84.12 150 GLY A CA 1
ATOM 1064 C C . GLY A 1 150 ? -16.550 0.738 -0.353 1.00 84.12 150 GLY A C 1
ATOM 1065 O O . GLY A 1 150 ? -16.208 -0.098 -1.191 1.00 84.12 150 GLY A O 1
ATOM 1066 N N . GLY A 1 151 ? -16.718 0.444 0.933 1.00 90.00 151 GLY A N 1
ATOM 1067 C CA . GLY A 1 151 ? -16.442 -0.867 1.516 1.00 90.00 151 GLY A CA 1
ATOM 1068 C C . GLY A 1 151 ? -15.157 -0.886 2.332 1.00 90.00 151 GLY A C 1
ATOM 1069 O O . GLY A 1 151 ? -14.418 0.093 2.378 1.00 90.00 151 GLY A O 1
ATOM 1070 N N . ASP A 1 152 ? -14.929 -2.005 3.007 1.00 94.75 152 ASP A N 1
ATOM 1071 C CA . ASP A 1 152 ? -13.739 -2.189 3.827 1.00 94.75 152 ASP A CA 1
ATOM 1072 C C . ASP A 1 152 ? -12.507 -2.417 2.953 1.00 94.75 152 ASP A C 1
ATOM 1074 O O . ASP A 1 152 ? -12.574 -3.142 1.952 1.00 94.75 152 ASP A O 1
ATOM 1078 N N . ALA A 1 153 ? -11.381 -1.835 3.363 1.00 95.81 153 ALA A N 1
ATOM 1079 C CA . ALA A 1 153 ? -10.104 -2.085 2.719 1.00 95.81 153 ALA A CA 1
ATOM 1080 C C . ALA A 1 153 ? -9.717 -3.561 2.822 1.00 95.81 153 ALA A C 1
ATOM 1082 O O . ALA A 1 153 ? -9.891 -4.213 3.857 1.00 95.81 153 ALA A O 1
ATOM 1083 N N . GLN A 1 154 ? -9.187 -4.075 1.716 1.00 96.38 154 GLN A N 1
ATOM 1084 C CA . GLN A 1 154 ? -8.757 -5.461 1.576 1.00 96.38 154 GLN A CA 1
ATOM 1085 C C . GLN A 1 154 ? -7.247 -5.562 1.411 1.00 96.38 154 GLN A C 1
ATOM 1087 O O . GLN A 1 154 ? -6.662 -6.512 1.924 1.00 96.38 154 GLN A O 1
ATOM 1092 N N . LEU A 1 155 ? -6.631 -4.597 0.724 1.00 96.94 155 LEU A N 1
ATOM 1093 C CA . LEU A 1 155 ? -5.198 -4.561 0.462 1.00 96.94 155 LEU A CA 1
ATOM 1094 C C . LEU A 1 155 ? -4.582 -3.248 0.948 1.00 96.94 155 LEU A C 1
ATOM 1096 O O . LEU A 1 155 ? -5.210 -2.195 0.847 1.00 96.94 155 LEU A O 1
ATOM 1100 N N . LEU A 1 156 ? -3.340 -3.326 1.413 1.00 96.00 156 LEU A N 1
ATOM 1101 C CA . LEU A 1 156 ? -2.380 -2.232 1.336 1.00 96.00 156 LEU A CA 1
ATOM 1102 C C . LEU A 1 156 ? -1.462 -2.518 0.151 1.00 96.00 156 LEU A C 1
ATOM 1104 O O . LEU A 1 156 ? -0.981 -3.642 -0.006 1.00 96.00 156 LEU A O 1
ATOM 1108 N N . VAL A 1 157 ? -1.254 -1.509 -0.678 1.00 94.69 157 VAL A N 1
ATOM 1109 C CA . VAL A 1 157 ? -0.303 -1.530 -1.780 1.00 94.69 157 VAL A CA 1
ATOM 1110 C C . VAL A 1 157 ? 0.901 -0.734 -1.316 1.00 94.69 157 VAL A C 1
ATOM 1112 O O . VAL A 1 157 ? 0.797 0.477 -1.162 1.00 94.69 157 VAL A O 1
A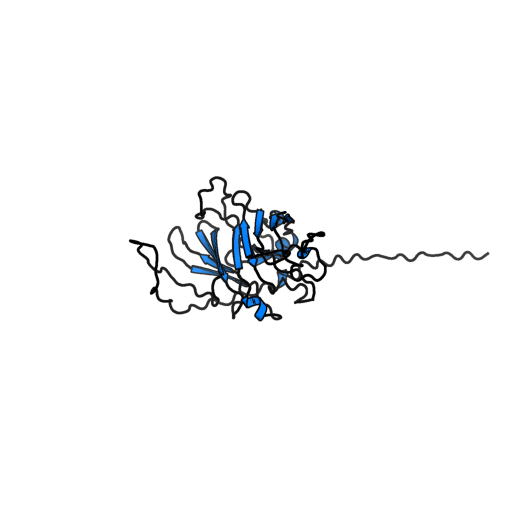TOM 1115 N N . ASP A 1 158 ? 1.994 -1.428 -1.022 1.00 90.38 158 ASP A N 1
ATOM 1116 C CA . ASP A 1 158 ? 3.212 -0.835 -0.470 1.00 90.38 158 ASP A CA 1
ATOM 1117 C C . ASP A 1 158 ? 4.263 -0.719 -1.578 1.00 90.38 158 ASP A C 1
ATOM 1119 O O . ASP A 1 158 ? 4.705 -1.712 -2.168 1.00 90.38 158 ASP A O 1
ATOM 1123 N N . ALA A 1 159 ? 4.584 0.522 -1.914 1.00 87.00 159 ALA A N 1
ATOM 1124 C CA . ALA A 1 159 ? 5.563 0.918 -2.899 1.00 87.00 159 ALA A CA 1
ATOM 1125 C C . ALA A 1 159 ? 6.870 1.262 -2.197 1.00 87.00 159 ALA A C 1
ATOM 1127 O O . ALA A 1 159 ? 6.891 2.033 -1.239 1.00 87.00 159 ALA A O 1
ATOM 1128 N N . THR A 1 160 ? 7.967 0.714 -2.715 1.00 76.94 160 THR A N 1
ATOM 1129 C CA . THR A 1 160 ? 9.294 1.063 -2.223 1.00 76.94 160 THR A CA 1
ATOM 1130 C C . THR A 1 160 ? 10.178 1.634 -3.303 1.00 76.94 160 THR A C 1
ATOM 1132 O O . THR A 1 160 ? 10.328 1.061 -4.389 1.00 76.94 160 THR A O 1
ATOM 1135 N N . ASP A 1 161 ? 10.847 2.719 -2.952 1.00 70.69 161 ASP A N 1
ATOM 1136 C CA . ASP A 1 161 ? 11.764 3.454 -3.807 1.00 70.69 161 ASP A CA 1
ATOM 1137 C C . ASP A 1 161 ? 13.214 2.970 -3.734 1.00 70.69 161 ASP A C 1
ATOM 1139 O O . ASP A 1 161 ? 14.131 3.663 -4.150 1.00 70.69 161 ASP A O 1
ATOM 1143 N N . GLN A 1 162 ? 13.472 1.782 -3.199 1.00 67.38 162 GLN A N 1
ATOM 1144 C CA . GLN A 1 162 ? 14.819 1.237 -3.210 1.00 67.38 162 GLN A CA 1
ATOM 1145 C C . GLN A 1 162 ? 14.798 -0.276 -3.365 1.00 67.38 162 GLN A C 1
ATOM 1147 O O . GLN A 1 162 ? 13.778 -0.948 -3.223 1.00 67.38 162 GLN A O 1
ATOM 1152 N N . ARG A 1 163 ? 15.955 -0.832 -3.707 1.00 64.50 163 ARG A N 1
ATOM 1153 C CA . ARG A 1 163 ? 16.179 -2.273 -3.694 1.00 64.50 163 ARG A CA 1
ATOM 1154 C C . ARG A 1 163 ? 16.430 -2.741 -2.275 1.00 64.50 163 ARG A C 1
ATOM 1156 O O . ARG A 1 163 ? 17.007 -2.026 -1.463 1.00 64.50 163 ARG A O 1
ATOM 1163 N N . GLY A 1 164 ? 16.188 -4.022 -2.048 1.00 54.22 164 GLY A N 1
ATOM 1164 C CA . GLY A 1 164 ? 16.695 -4.704 -0.863 1.00 54.22 164 GLY A CA 1
ATOM 1165 C C . GLY A 1 164 ? 15.612 -5.156 0.093 1.00 54.22 164 GLY A C 1
ATOM 1166 O O . GLY A 1 164 ? 15.968 -5.612 1.178 1.00 54.22 164 GLY A O 1
ATOM 116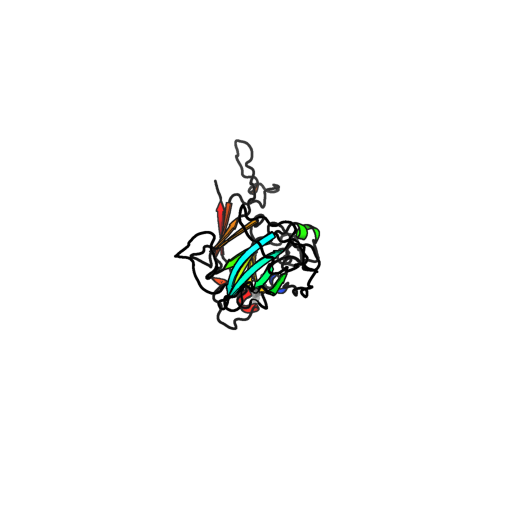7 N N . ARG A 1 165 ? 14.337 -5.122 -0.319 1.00 64.06 165 ARG A N 1
ATOM 1168 C CA . ARG A 1 165 ? 13.294 -5.886 0.363 1.00 64.06 165 ARG A CA 1
ATOM 1169 C C . ARG A 1 165 ? 13.586 -7.378 0.282 1.00 64.06 165 ARG A C 1
ATOM 1171 O O . ARG A 1 165 ? 14.370 -7.848 -0.551 1.00 64.06 165 ARG A O 1
ATOM 1178 N N . CYS A 1 166 ? 12.958 -8.148 1.160 1.00 58.69 166 CYS A N 1
ATOM 1179 C CA . CYS A 1 166 ? 13.396 -9.531 1.374 1.00 58.69 166 CYS A CA 1
ATOM 1180 C C . CYS A 1 166 ? 12.955 -10.420 0.224 1.00 58.69 166 CYS A C 1
ATOM 1182 O O . CYS A 1 166 ? 13.650 -11.369 -0.138 1.00 58.69 166 CYS A O 1
ATOM 1184 N N . HIS A 1 167 ? 11.854 -10.032 -0.407 1.00 57.06 167 HIS A N 1
ATOM 1185 C CA . HIS A 1 167 ? 11.286 -10.656 -1.586 1.00 57.06 167 HIS A CA 1
ATOM 1186 C C . HIS A 1 167 ? 11.789 -10.033 -2.912 1.00 57.06 167 HIS A C 1
ATOM 1188 O O . HIS A 1 167 ? 11.684 -10.704 -3.937 1.00 57.06 167 HIS A O 1
ATOM 1194 N N . ASP A 1 168 ? 12.443 -8.852 -2.921 1.00 55.72 168 ASP A N 1
ATOM 1195 C CA . ASP A 1 168 ? 13.219 -8.351 -4.093 1.00 55.72 168 ASP A CA 1
ATOM 1196 C C . ASP A 1 168 ? 14.395 -9.279 -4.427 1.00 55.72 168 ASP A C 1
ATOM 1198 O O . ASP A 1 168 ? 15.042 -9.203 -5.468 1.00 55.72 168 ASP A O 1
ATOM 1202 N N . GLN A 1 169 ? 14.733 -10.144 -3.482 1.00 52.47 169 GLN A N 1
ATOM 1203 C CA . GLN A 1 169 ? 15.907 -10.981 -3.490 1.00 52.47 169 GLN A CA 1
ATOM 1204 C C . GLN A 1 169 ? 15.529 -12.435 -3.737 1.00 52.47 169 GLN A C 1
ATOM 1206 O O . GLN A 1 169 ? 15.927 -13.312 -2.976 1.00 52.47 169 GLN A O 1
ATOM 1211 N N . GLY A 1 170 ? 14.778 -12.697 -4.814 1.00 48.94 170 GLY A N 1
ATOM 1212 C CA . GLY A 1 170 ? 14.546 -14.037 -5.359 1.00 48.94 170 GLY A CA 1
ATOM 1213 C C . GLY A 1 170 ? 15.721 -14.987 -5.083 1.00 48.94 170 GLY A C 1
ATOM 1214 O O . GLY A 1 170 ? 16.878 -14.679 -5.361 1.00 48.94 170 GLY A O 1
ATOM 1215 N N . VAL A 1 171 ? 15.418 -16.121 -4.444 1.00 49.56 171 VAL A N 1
ATOM 1216 C CA . VAL A 1 171 ? 16.407 -17.081 -3.914 1.00 49.56 171 VAL A CA 1
ATOM 1217 C C . VAL A 1 171 ? 17.418 -16.446 -2.934 1.00 49.56 171 VAL A C 1
ATOM 1219 O O . VAL A 1 171 ? 18.625 -16.624 -3.071 1.00 49.56 171 VAL A O 1
ATOM 1222 N N . ALA A 1 172 ? 16.932 -15.714 -1.927 1.00 49.75 172 ALA A N 1
ATOM 1223 C CA . ALA A 1 172 ? 17.738 -15.129 -0.845 1.00 49.75 172 ALA A CA 1
ATOM 1224 C C . ALA A 1 172 ? 18.920 -14.246 -1.313 1.00 49.75 172 ALA A C 1
ATOM 1226 O O . ALA A 1 172 ? 19.985 -14.236 -0.693 1.00 49.75 172 ALA A O 1
ATOM 1227 N N . GLY A 1 173 ? 18.739 -13.507 -2.408 1.00 46.34 173 GLY A N 1
ATOM 1228 C CA . GLY A 1 173 ? 19.725 -12.548 -2.915 1.00 46.34 173 GLY A CA 1
ATOM 1229 C C . GLY A 1 173 ? 20.548 -13.065 -4.084 1.00 46.34 173 GLY A C 1
ATOM 1230 O O . GLY A 1 173 ? 21.657 -12.577 -4.313 1.00 46.34 173 GLY A O 1
ATOM 1231 N N . ALA A 1 174 ? 20.030 -14.044 -4.833 1.00 43.75 174 ALA A N 1
ATOM 1232 C CA . ALA A 1 174 ? 20.653 -14.438 -6.084 1.00 43.75 174 ALA A CA 1
ATOM 1233 C C . ALA A 1 174 ? 20.658 -13.255 -7.065 1.00 43.75 174 ALA A C 1
ATOM 1235 O O . ALA A 1 174 ? 19.690 -12.502 -7.196 1.00 43.75 174 ALA A O 1
ATOM 1236 N N . VAL A 1 175 ? 21.794 -13.090 -7.740 1.00 48.06 175 VAL A N 1
ATOM 1237 C CA . VAL A 1 175 ? 21.991 -12.111 -8.811 1.00 48.06 175 VAL A CA 1
ATOM 1238 C C . VAL A 1 175 ? 20.855 -12.269 -9.834 1.00 48.06 175 VAL A C 1
ATOM 1240 O O . VAL A 1 175 ? 20.532 -13.393 -10.209 1.00 48.06 175 VAL A O 1
ATOM 1243 N N . ASP A 1 176 ? 20.252 -11.148 -10.246 1.00 49.38 176 ASP A N 1
ATOM 1244 C CA . ASP A 1 176 ? 19.132 -11.036 -11.206 1.00 49.38 176 ASP A CA 1
ATOM 1245 C C . ASP A 1 176 ? 17.707 -11.279 -10.674 1.00 49.38 176 ASP A C 1
ATOM 1247 O O . ASP A 1 176 ? 16.767 -11.411 -11.462 1.00 49.38 176 ASP A O 1
ATOM 1251 N N . ALA A 1 177 ? 17.504 -11.258 -9.354 1.00 48.75 177 ALA A N 1
ATOM 1252 C CA . ALA A 1 177 ? 16.160 -11.175 -8.794 1.00 48.75 177 ALA A CA 1
ATOM 1253 C C . ALA A 1 177 ? 15.439 -9.859 -9.180 1.00 48.75 177 ALA A C 1
ATOM 1255 O O . ALA A 1 177 ? 16.098 -8.837 -9.429 1.00 48.75 177 ALA A O 1
ATOM 1256 N N . PRO A 1 178 ? 14.096 -9.872 -9.277 1.00 49.38 178 PRO A N 1
ATOM 1257 C CA . PRO A 1 178 ? 13.343 -8.700 -9.695 1.00 49.38 178 PRO A CA 1
ATOM 1258 C C . PRO A 1 178 ? 13.545 -7.509 -8.746 1.00 49.38 178 PRO A C 1
ATOM 1260 O O . PRO A 1 178 ? 13.640 -7.674 -7.536 1.00 49.38 178 PRO A O 1
ATOM 1263 N N . ARG A 1 179 ? 13.650 -6.302 -9.303 1.00 55.03 179 ARG A N 1
ATOM 1264 C CA . ARG A 1 179 ? 14.075 -5.098 -8.576 1.00 55.03 179 ARG A CA 1
ATOM 1265 C C . ARG A 1 179 ? 12.845 -4.287 -8.184 1.00 55.03 179 ARG A C 1
ATOM 1267 O O . ARG A 1 179 ? 12.124 -3.879 -9.084 1.00 55.03 179 ARG A O 1
ATOM 1274 N N . GLY A 1 180 ? 12.632 -4.044 -6.891 1.00 61.16 180 GLY A N 1
ATOM 1275 C CA . GLY A 1 180 ? 11.577 -3.143 -6.423 1.00 61.16 180 GLY A CA 1
ATOM 1276 C C . GLY A 1 180 ? 10.174 -3.511 -6.929 1.00 61.16 180 GLY A C 1
ATOM 1277 O O . GLY A 1 180 ? 9.908 -4.654 -7.313 1.00 61.16 180 GLY A O 1
ATOM 1278 N N . GLY A 1 181 ? 9.261 -2.540 -6.889 1.00 77.38 181 GLY A N 1
ATOM 1279 C CA . GLY A 1 181 ? 7.856 -2.685 -7.280 1.00 77.38 181 GLY A CA 1
ATOM 1280 C C . GLY A 1 181 ? 6.892 -2.634 -6.097 1.00 77.38 181 GLY A C 1
ATOM 1281 O O . GLY A 1 181 ? 7.204 -2.023 -5.078 1.00 77.38 181 GLY A O 1
ATOM 1282 N N . LEU A 1 182 ? 5.729 -3.279 -6.219 1.00 86.88 182 LEU A N 1
ATOM 1283 C CA . LEU A 1 182 ? 4.660 -3.194 -5.215 1.00 86.88 182 LEU A CA 1
ATOM 1284 C C . LEU A 1 182 ? 4.477 -4.506 -4.461 1.00 86.88 182 LEU A C 1
ATOM 1286 O O . LEU A 1 182 ? 4.299 -5.554 -5.094 1.00 86.88 182 LEU A O 1
ATOM 1290 N N . GLU A 1 183 ? 4.420 -4.422 -3.138 1.00 87.88 183 GLU A N 1
ATOM 1291 C CA . GLU A 1 183 ? 3.903 -5.476 -2.270 1.00 87.88 183 GLU A CA 1
ATOM 1292 C C . GLU A 1 183 ? 2.392 -5.330 -2.115 1.00 87.88 183 GLU A C 1
ATOM 1294 O O . GLU A 1 183 ? 1.862 -4.239 -1.899 1.00 87.88 183 GLU A O 1
ATOM 1299 N N . LEU A 1 184 ? 1.688 -6.453 -2.217 1.00 92.94 184 LEU A N 1
ATOM 1300 C CA . LEU A 1 184 ? 0.246 -6.527 -2.032 1.00 92.94 184 LEU A CA 1
ATOM 1301 C C . LEU A 1 184 ? -0.028 -7.215 -0.697 1.00 92.94 184 LEU A C 1
ATOM 1303 O O . LEU A 1 184 ? 0.042 -8.444 -0.587 1.00 92.94 184 LEU A O 1
ATOM 1307 N N . VAL A 1 185 ? -0.331 -6.414 0.320 1.00 94.19 185 VAL A N 1
ATOM 1308 C CA . VAL A 1 185 ? -0.536 -6.872 1.695 1.00 94.19 185 VAL A CA 1
ATOM 1309 C C . VAL A 1 185 ? -2.028 -6.997 1.970 1.00 94.19 185 VAL A C 1
ATOM 1311 O O . VAL A 1 185 ? -2.753 -6.012 2.052 1.00 94.19 185 VAL A O 1
ATOM 1314 N N . ASP A 1 186 ? -2.497 -8.222 2.152 1.00 95.62 186 ASP A N 1
ATOM 1315 C CA . ASP A 1 186 ? -3.849 -8.534 2.585 1.00 95.62 186 ASP A CA 1
ATOM 1316 C C . ASP A 1 186 ? -4.083 -8.077 4.022 1.00 95.62 186 ASP A C 1
ATOM 1318 O O . ASP A 1 186 ? -3.476 -8.581 4.972 1.00 95.62 186 ASP A O 1
ATOM 1322 N N . ILE A 1 187 ? -5.009 -7.134 4.163 1.00 96.00 187 ILE A N 1
ATOM 1323 C CA . ILE A 1 187 ? -5.450 -6.570 5.433 1.00 96.00 187 ILE A CA 1
ATOM 1324 C C . ILE A 1 187 ? -6.907 -6.882 5.740 1.00 96.00 187 ILE A C 1
ATOM 1326 O O . ILE A 1 187 ? -7.455 -6.301 6.671 1.00 96.00 187 ILE A O 1
ATOM 1330 N N . THR A 1 188 ? -7.537 -7.845 5.054 1.00 95.12 188 THR A N 1
ATOM 1331 C CA . THR A 1 188 ? -8.898 -8.305 5.412 1.00 95.12 188 THR A CA 1
ATOM 1332 C C . THR A 1 188 ? -9.008 -8.754 6.876 1.00 95.12 188 THR A C 1
ATOM 1334 O O . THR A 1 188 ? -10.097 -8.768 7.446 1.00 95.12 188 THR A O 1
ATOM 1337 N N . ASN A 1 189 ? -7.873 -9.072 7.508 1.00 94.50 189 ASN A N 1
ATOM 1338 C CA . ASN A 1 189 ? -7.708 -9.101 8.954 1.00 94.50 189 ASN A CA 1
ATOM 1339 C C . ASN A 1 189 ? -6.561 -8.165 9.380 1.00 94.50 189 ASN A C 1
ATOM 1341 O O . ASN A 1 189 ? -5.400 -8.580 9.393 1.00 94.50 189 ASN A O 1
ATOM 1345 N N . VAL A 1 190 ? -6.878 -6.938 9.807 1.00 94.62 190 VAL A N 1
ATOM 1346 C CA . VAL A 1 190 ? -5.873 -5.945 10.246 1.00 94.62 190 VAL A CA 1
ATOM 1347 C C . VAL A 1 190 ? -5.013 -6.400 11.422 1.00 94.62 190 VAL A C 1
ATOM 1349 O O . VAL A 1 190 ? -3.942 -5.848 11.630 1.00 94.62 190 VAL A O 1
ATOM 1352 N N . LEU A 1 191 ? -5.422 -7.407 12.200 1.00 94.06 191 LEU A N 1
ATOM 1353 C CA . LEU A 1 191 ? -4.602 -7.935 13.298 1.00 94.06 191 LEU A CA 1
ATOM 1354 C C . LEU A 1 191 ? -3.449 -8.812 12.800 1.00 94.06 191 LEU A C 1
ATOM 1356 O O . LEU A 1 191 ? -2.537 -9.125 13.566 1.00 94.06 191 LEU A O 1
ATOM 1360 N N . ARG A 1 192 ? -3.525 -9.286 11.553 1.00 92.25 192 ARG A N 1
ATOM 1361 C CA . ARG A 1 192 ? -2.566 -10.213 10.947 1.00 92.25 192 ARG A CA 1
ATOM 1362 C C . ARG A 1 192 ? -2.405 -9.898 9.455 1.00 92.25 192 ARG A C 1
ATOM 1364 O O . ARG A 1 192 ? -2.812 -10.730 8.643 1.00 92.25 192 ARG A O 1
ATOM 1371 N N . PRO A 1 193 ? -1.832 -8.734 9.106 1.00 93.12 193 PRO A N 1
ATOM 1372 C CA . PRO A 1 193 ? -1.550 -8.392 7.719 1.00 93.12 193 PRO A CA 1
ATOM 1373 C C . PRO A 1 193 ? -0.612 -9.429 7.088 1.00 93.12 193 PRO A C 1
ATOM 1375 O O . PRO A 1 193 ? 0.287 -9.957 7.759 1.00 93.12 193 PRO A O 1
ATOM 1378 N N . LYS A 1 194 ? -0.851 -9.759 5.816 1.00 91.25 194 LYS A N 1
ATOM 1379 C CA . LYS A 1 194 ? -0.110 -10.807 5.104 1.00 91.25 194 LYS A CA 1
ATOM 1380 C C . LYS A 1 194 ? 0.216 -10.417 3.677 1.00 91.25 194 LYS A C 1
ATOM 1382 O O . LYS A 1 194 ? -0.690 -10.112 2.917 1.00 91.25 194 LYS A O 1
ATOM 1387 N N . GLU A 1 195 ? 1.480 -10.521 3.284 1.00 89.50 195 GLU A N 1
ATOM 1388 C CA . GLU A 1 195 ? 1.852 -10.365 1.879 1.00 89.50 195 GLU A CA 1
ATOM 1389 C C . GLU A 1 195 ? 1.246 -11.524 1.072 1.00 89.50 195 GLU A C 1
ATOM 1391 O O . GLU A 1 195 ? 1.448 -12.703 1.398 1.00 89.50 195 GLU A O 1
ATOM 1396 N N . ILE A 1 196 ? 0.470 -11.204 0.037 1.00 90.69 196 ILE A N 1
ATOM 1397 C CA . ILE A 1 196 ? -0.157 -12.188 -0.858 1.00 90.69 196 ILE A CA 1
ATOM 1398 C C . ILE A 1 196 ? 0.274 -12.037 -2.316 1.00 90.69 196 ILE A C 1
ATOM 1400 O O . ILE A 1 196 ? -0.086 -12.875 -3.139 1.00 90.69 196 ILE A O 1
ATOM 1404 N N . GLY A 1 197 ? 1.027 -10.994 -2.645 1.00 86.62 197 GLY A N 1
ATOM 1405 C CA . GLY A 1 197 ? 1.495 -10.748 -3.997 1.00 86.62 197 GLY A CA 1
ATOM 1406 C C . GLY A 1 197 ? 2.643 -9.755 -4.017 1.00 86.62 197 GLY A C 1
ATOM 1407 O O . GLY A 1 197 ? 2.767 -8.912 -3.136 1.00 86.62 197 GLY A O 1
ATOM 1408 N N . LEU A 1 198 ? 3.464 -9.873 -5.052 1.00 82.19 198 LEU A N 1
ATOM 1409 C CA . LEU A 1 198 ? 4.568 -8.978 -5.341 1.00 82.19 198 LEU A CA 1
ATOM 1410 C C . LEU A 1 198 ? 4.561 -8.730 -6.841 1.00 82.19 198 LEU A C 1
ATOM 1412 O O . LEU A 1 198 ? 4.485 -9.668 -7.639 1.00 82.19 198 LEU A O 1
ATOM 1416 N N . THR A 1 199 ? 4.661 -7.467 -7.219 1.00 80.81 199 THR A N 1
ATOM 1417 C CA . THR A 1 199 ? 4.965 -7.077 -8.591 1.00 80.81 199 THR A CA 1
ATOM 1418 C C . THR A 1 199 ? 6.363 -6.516 -8.644 1.00 80.81 199 THR A C 1
ATOM 1420 O O . THR A 1 199 ? 6.815 -5.864 -7.707 1.00 80.81 199 THR A O 1
ATOM 1423 N N . SER A 1 200 ? 7.038 -6.754 -9.758 1.00 77.81 200 SER A N 1
ATOM 1424 C CA . SER A 1 200 ? 8.390 -6.266 -9.965 1.00 77.81 200 SER A CA 1
ATOM 1425 C C . SER A 1 200 ? 8.429 -5.326 -11.143 1.00 77.81 200 SER A C 1
ATOM 1427 O O . SER A 1 200 ? 7.951 -5.656 -12.229 1.00 77.81 200 SER A O 1
ATOM 1429 N N . HIS A 1 201 ? 8.961 -4.145 -10.881 1.00 78.19 201 HIS A N 1
ATOM 1430 C CA . HIS A 1 201 ? 8.869 -2.992 -11.761 1.00 78.19 201 HIS A CA 1
ATOM 1431 C C . HIS A 1 201 ? 10.254 -2.733 -12.362 1.00 78.19 201 HIS A C 1
ATOM 1433 O O . HIS A 1 201 ? 11.252 -3.334 -11.948 1.00 78.19 201 HIS A O 1
ATOM 1439 N N . ILE A 1 202 ? 10.332 -1.917 -13.412 1.00 73.25 202 ILE A N 1
ATOM 1440 C CA . ILE A 1 202 ? 11.636 -1.359 -13.795 1.00 73.25 202 ILE A CA 1
ATOM 1441 C C . ILE A 1 202 ? 11.765 -0.021 -13.079 1.00 73.25 202 ILE A C 1
ATOM 1443 O O . ILE A 1 202 ? 10.889 0.823 -13.216 1.00 73.25 202 ILE A O 1
ATOM 1447 N N . GLY A 1 203 ? 12.827 0.128 -12.298 1.00 71.81 203 GLY A N 1
ATOM 1448 C CA . GLY A 1 203 ? 13.109 1.363 -11.578 1.00 71.81 203 GLY A CA 1
ATOM 1449 C C . GLY A 1 203 ? 12.750 1.249 -10.108 1.00 71.81 203 GLY A C 1
ATOM 1450 O O . GLY A 1 203 ? 12.609 0.144 -9.573 1.00 71.81 203 GLY A O 1
ATOM 1451 N N . GLU A 1 204 ? 12.668 2.396 -9.457 1.00 74.56 204 GLU A N 1
ATOM 1452 C CA . GLU A 1 204 ? 12.176 2.546 -8.088 1.00 74.56 204 GLU A CA 1
ATOM 1453 C C . GLU A 1 204 ? 10.643 2.711 -8.124 1.00 74.56 204 GLU A C 1
ATOM 1455 O O . GLU A 1 204 ? 10.100 3.091 -9.146 1.00 74.56 204 GLU A O 1
ATOM 1460 N N . SER A 1 205 ? 9.886 2.388 -7.072 1.00 80.50 205 SER A N 1
ATOM 1461 C CA . SER A 1 205 ? 8.447 2.711 -7.024 1.00 80.50 205 SER A CA 1
ATOM 1462 C C . SER A 1 205 ? 8.242 3.785 -5.966 1.00 80.50 205 SER A C 1
ATOM 1464 O O . SER A 1 205 ? 7.931 3.454 -4.828 1.00 80.50 205 SER A O 1
ATOM 1466 N N . HIS A 1 206 ? 8.463 5.056 -6.320 1.00 81.19 206 HIS A N 1
ATOM 1467 C CA . HIS A 1 206 ? 8.395 6.158 -5.352 1.00 81.19 206 HIS A CA 1
ATOM 1468 C C . HIS A 1 206 ? 7.003 6.399 -4.814 1.00 81.19 206 HIS A C 1
ATOM 1470 O O . HIS A 1 206 ? 6.870 6.691 -3.631 1.00 81.19 206 HIS A O 1
ATOM 1476 N N . THR A 1 207 ? 5.991 6.331 -5.680 1.00 86.44 207 THR A N 1
ATOM 1477 C CA . THR A 1 207 ? 4.620 6.520 -5.230 1.00 86.44 207 THR A CA 1
ATOM 1478 C C . THR A 1 207 ? 3.653 5.526 -5.826 1.00 86.44 207 THR A C 1
ATOM 1480 O O . THR A 1 207 ? 3.857 4.994 -6.926 1.00 86.44 207 THR A O 1
ATOM 1483 N N . VAL A 1 208 ? 2.570 5.288 -5.093 1.00 91.38 208 VAL A N 1
ATOM 1484 C CA . VAL A 1 208 ? 1.445 4.493 -5.565 1.00 91.38 208 VAL A CA 1
ATOM 1485 C C . VAL A 1 208 ? 0.120 5.163 -5.243 1.00 91.38 208 VAL A C 1
ATOM 1487 O O . VAL A 1 208 ? -0.122 5.644 -4.146 1.00 91.38 208 VAL A O 1
ATOM 1490 N N . ASN A 1 209 ? -0.781 5.184 -6.221 1.00 92.69 209 ASN A N 1
ATOM 1491 C CA . ASN A 1 209 ? -2.143 5.667 -6.024 1.00 92.69 209 ASN A CA 1
ATOM 1492 C C . ASN A 1 209 ? -3.137 4.672 -6.601 1.00 92.69 209 ASN A C 1
ATOM 1494 O O . ASN A 1 209 ? -2.942 4.161 -7.702 1.00 92.69 209 ASN A O 1
ATOM 1498 N N . VAL A 1 210 ? -4.240 4.427 -5.903 1.00 94.38 210 VAL A N 1
ATOM 1499 C CA . VAL A 1 210 ? -5.286 3.525 -6.382 1.00 94.38 210 VAL A CA 1
ATOM 1500 C C . VAL A 1 210 ? -6.422 4.339 -6.983 1.00 94.38 210 VAL A C 1
ATOM 1502 O O . VAL A 1 210 ? -6.849 5.352 -6.431 1.00 94.38 210 VAL A O 1
ATOM 1505 N N . ASP A 1 211 ? -6.941 3.890 -8.128 1.00 92.94 211 ASP A N 1
ATOM 1506 C CA . ASP A 1 211 ? -8.140 4.465 -8.730 1.00 92.94 211 ASP A CA 1
ATOM 1507 C C . ASP A 1 211 ? -9.308 4.331 -7.737 1.00 92.94 211 ASP A C 1
ATOM 1509 O O . ASP A 1 211 ? -9.795 3.218 -7.498 1.00 92.94 211 ASP A O 1
ATOM 1513 N N . PRO A 1 212 ? -9.836 5.441 -7.191 1.00 89.00 212 PRO A N 1
ATOM 1514 C CA . PRO A 1 212 ? -10.888 5.365 -6.192 1.00 89.00 212 PRO A CA 1
ATOM 1515 C C . PRO A 1 212 ? -12.155 4.726 -6.762 1.00 89.00 212 PRO A C 1
ATOM 1517 O O . PRO A 1 212 ? -12.895 4.100 -6.018 1.00 89.00 212 PRO A O 1
ATOM 1520 N N . LYS A 1 213 ? -12.424 4.837 -8.069 1.00 91.06 213 LYS A N 1
ATOM 1521 C CA . LYS A 1 213 ? -13.583 4.212 -8.724 1.00 91.06 213 LYS A CA 1
ATOM 1522 C C . LYS A 1 213 ? -13.344 2.736 -9.045 1.00 91.06 213 LYS A C 1
ATOM 1524 O O . LYS A 1 213 ? -14.301 1.965 -9.142 1.00 91.06 213 LYS A O 1
ATOM 1529 N N . ARG A 1 214 ? -12.090 2.340 -9.259 1.00 94.81 214 ARG A N 1
ATOM 1530 C CA . ARG A 1 214 ? -11.685 0.976 -9.619 1.00 94.81 214 ARG A CA 1
ATOM 1531 C C . ARG A 1 214 ? -10.637 0.500 -8.613 1.00 94.81 214 ARG A C 1
ATOM 1533 O O . ARG A 1 214 ? -9.458 0.510 -8.935 1.00 94.81 214 ARG A O 1
ATOM 1540 N N . PRO A 1 215 ? -11.044 0.026 -7.425 1.00 94.94 215 PRO A N 1
ATOM 1541 C CA . PRO A 1 215 ? -10.119 -0.251 -6.321 1.00 94.94 215 PRO A CA 1
ATOM 1542 C C . PRO A 1 215 ? -9.071 -1.340 -6.625 1.00 94.94 215 PRO A C 1
ATOM 1544 O O . PRO A 1 215 ? -8.108 -1.501 -5.888 1.00 94.94 215 PRO A O 1
ATOM 1547 N N . HIS A 1 216 ? -9.232 -2.085 -7.716 1.00 96.69 216 HIS A N 1
ATOM 1548 C CA . HIS A 1 216 ? -8.247 -3.048 -8.197 1.00 96.69 216 HIS A CA 1
ATOM 1549 C C . HIS A 1 216 ? -7.186 -2.434 -9.124 1.00 96.69 216 HIS A C 1
ATOM 1551 O O . HIS A 1 216 ? -6.309 -3.160 -9.559 1.00 96.69 216 HIS A O 1
ATOM 1557 N N . ILE A 1 217 ? -7.246 -1.145 -9.460 1.00 97.31 217 ILE A N 1
ATOM 1558 C CA . ILE A 1 217 ? -6.289 -0.491 -10.359 1.00 97.31 217 ILE A CA 1
ATOM 1559 C C . ILE A 1 217 ? -5.382 0.424 -9.543 1.00 97.31 217 ILE A C 1
ATOM 1561 O O . ILE A 1 217 ? -5.854 1.416 -8.992 1.00 97.31 217 ILE A O 1
ATOM 1565 N N . ALA A 1 218 ? -4.090 0.115 -9.506 1.00 96.12 218 ALA A N 1
ATOM 1566 C CA . ALA A 1 218 ? -3.060 0.973 -8.931 1.00 96.12 218 ALA A CA 1
ATOM 1567 C C . ALA A 1 218 ? -2.204 1.614 -10.030 1.00 96.12 218 ALA A C 1
ATOM 1569 O O . ALA A 1 218 ? -1.954 1.006 -11.070 1.00 96.12 218 ALA A O 1
ATOM 1570 N N . TYR A 1 219 ? -1.740 2.832 -9.789 1.00 94.12 219 TYR A N 1
ATOM 1571 C CA . TYR A 1 219 ? -0.761 3.548 -10.595 1.00 94.12 219 TYR A CA 1
ATOM 1572 C C . TYR A 1 219 ? 0.524 3.625 -9.779 1.00 94.12 219 TYR A C 1
ATOM 1574 O O . TYR A 1 219 ? 0.522 4.253 -8.726 1.00 94.12 219 TYR A O 1
ATOM 1582 N N . SER A 1 220 ? 1.586 2.977 -10.247 1.00 90.88 220 SER A N 1
ATOM 1583 C CA . SER A 1 220 ? 2.929 3.088 -9.680 1.00 90.88 220 SER A CA 1
ATOM 1584 C C . SER A 1 220 ? 3.736 4.084 -10.502 1.00 90.88 220 SER A C 1
ATOM 1586 O O . SER A 1 220 ? 3.760 4.015 -11.737 1.00 90.88 220 SER A O 1
ATOM 1588 N N . VAL A 1 221 ? 4.365 5.032 -9.815 1.00 85.50 221 VAL A N 1
ATOM 1589 C CA . VAL A 1 221 ? 5.178 6.077 -10.431 1.00 85.50 221 VAL A CA 1
ATOM 1590 C C . VAL A 1 221 ? 6.589 5.988 -9.882 1.00 85.50 221 VAL A C 1
ATOM 1592 O O . VAL A 1 221 ? 6.818 6.053 -8.674 1.00 85.50 221 VAL A O 1
ATOM 1595 N N . THR A 1 222 ? 7.544 5.864 -10.798 1.00 76.56 222 THR A N 1
ATOM 1596 C CA . THR A 1 222 ? 8.934 5.577 -10.455 1.00 76.56 222 THR A CA 1
ATOM 1597 C C . THR A 1 222 ? 9.793 6.814 -10.299 1.00 76.56 222 THR A C 1
ATOM 1599 O O . THR A 1 222 ? 10.934 6.658 -9.918 1.00 76.56 222 THR A O 1
ATOM 1602 N N . SER A 1 223 ? 9.281 8.018 -10.620 1.00 70.94 223 SER A N 1
ATOM 1603 C CA . SER A 1 223 ? 9.979 9.328 -10.733 1.00 70.94 223 SER A CA 1
ATOM 1604 C C . SER A 1 223 ? 11.416 9.315 -11.286 1.00 70.94 223 SER A C 1
ATOM 1606 O O . SER A 1 223 ? 12.120 10.321 -11.171 1.00 70.94 223 SER A O 1
ATOM 1608 N N . ASP A 1 224 ? 11.831 8.229 -11.936 1.00 77.19 224 ASP A N 1
ATOM 1609 C CA . ASP A 1 224 ? 13.148 8.103 -12.529 1.00 77.19 224 ASP A CA 1
ATOM 1610 C C . ASP A 1 224 ? 13.282 9.056 -13.721 1.00 77.19 224 ASP A C 1
ATOM 1612 O O . ASP A 1 224 ? 12.317 9.415 -14.406 1.00 77.19 224 ASP A O 1
ATOM 1616 N N . SER A 1 225 ? 14.520 9.433 -14.024 1.00 81.62 225 SER A N 1
ATOM 1617 C CA . SER A 1 225 ? 14.833 10.224 -15.208 1.00 81.62 225 SER A CA 1
ATOM 1618 C C . SER A 1 225 ? 15.633 9.399 -16.203 1.00 81.62 225 SER A C 1
ATOM 1620 O O . SER A 1 225 ? 16.766 9.027 -15.925 1.00 81.62 225 SER A O 1
ATOM 1622 N N . VAL A 1 226 ? 15.094 9.197 -17.404 1.00 86.94 226 VAL A N 1
ATOM 1623 C CA . VAL A 1 226 ? 15.834 8.550 -18.494 1.00 86.94 226 VAL A CA 1
ATOM 1624 C C . VAL A 1 226 ? 16.485 9.610 -19.370 1.00 86.94 226 VAL A C 1
ATOM 1626 O O . VAL A 1 226 ? 15.801 10.382 -20.049 1.00 86.94 226 VAL A O 1
ATOM 1629 N N . ASN A 1 227 ? 17.814 9.626 -19.420 1.00 89.25 227 ASN A N 1
ATOM 1630 C CA . ASN A 1 227 ? 18.534 10.528 -20.306 1.00 89.25 227 ASN A CA 1
ATOM 1631 C C . ASN A 1 227 ? 18.362 10.126 -21.778 1.00 89.25 227 ASN A C 1
ATOM 1633 O O . ASN A 1 227 ? 18.227 8.950 -22.128 1.00 89.25 227 ASN A O 1
ATOM 1637 N N . VAL A 1 228 ? 18.444 11.112 -22.671 1.00 89.25 228 VAL A N 1
ATOM 1638 C CA . VAL A 1 228 ? 18.458 10.898 -24.123 1.00 89.25 228 VAL A CA 1
ATOM 1639 C C . VAL A 1 228 ? 19.852 11.218 -24.653 1.00 89.25 228 VAL A C 1
ATOM 1641 O O . VAL A 1 228 ? 20.403 12.285 -24.386 1.00 89.25 228 VAL A O 1
ATOM 1644 N N . GLY A 1 229 ? 20.446 10.269 -25.379 1.00 86.12 229 GLY A N 1
ATOM 1645 C CA . GLY A 1 229 ? 21.750 10.434 -26.016 1.00 86.12 229 GLY A CA 1
ATOM 1646 C C . GLY A 1 229 ? 21.765 11.546 -27.076 1.00 86.12 229 GLY A C 1
ATOM 1647 O O . GLY A 1 229 ? 20.709 11.993 -27.529 1.00 86.12 229 GLY A O 1
ATOM 1648 N N . PRO A 1 230 ? 22.959 12.006 -27.487 1.00 87.38 230 PRO A N 1
ATOM 1649 C CA . PRO A 1 230 ? 23.083 13.082 -28.463 1.00 87.38 230 PRO A CA 1
ATOM 1650 C C . PRO A 1 230 ? 22.540 12.683 -29.846 1.00 87.38 230 PRO A C 1
ATOM 1652 O O . PRO A 1 230 ? 22.330 11.510 -30.158 1.00 87.38 230 PRO A O 1
ATOM 1655 N N . ALA A 1 231 ? 22.328 13.691 -30.691 1.00 83.50 231 ALA A N 1
ATOM 1656 C CA . ALA A 1 231 ? 22.030 13.505 -32.107 1.00 83.50 231 ALA A CA 1
ATOM 1657 C C . ALA A 1 231 ? 23.188 12.782 -32.837 1.00 83.50 231 ALA A C 1
ATOM 1659 O O . ALA A 1 231 ? 24.347 13.017 -32.478 1.00 83.50 231 ALA A O 1
ATOM 1660 N N . PRO A 1 232 ? 22.912 12.017 -33.913 1.00 85.62 232 PRO A N 1
ATOM 1661 C CA . PRO A 1 232 ? 21.605 11.835 -34.555 1.00 85.62 232 PRO A CA 1
ATOM 1662 C C . PRO A 1 232 ? 20.746 10.701 -33.979 1.00 85.62 232 PRO A C 1
ATOM 1664 O O . PRO A 1 232 ? 19.583 10.595 -34.359 1.00 85.62 232 PRO A O 1
ATOM 1667 N N . GLU A 1 233 ? 21.280 9.843 -33.108 1.00 84.44 233 GLU A N 1
ATOM 1668 C CA . GLU A 1 233 ? 20.573 8.630 -32.686 1.00 84.44 233 GLU A CA 1
ATOM 1669 C C . GLU A 1 233 ? 19.443 8.905 -31.690 1.00 84.44 233 GLU A C 1
ATOM 1671 O O . GLU A 1 233 ? 18.490 8.128 -31.658 1.00 84.44 233 GLU A O 1
ATOM 1676 N N . TYR A 1 234 ? 19.545 9.970 -30.877 1.00 87.50 234 TYR A N 1
ATOM 1677 C CA . TYR A 1 234 ? 18.552 10.350 -29.854 1.00 87.50 234 TYR A CA 1
ATOM 1678 C C . TYR A 1 234 ? 18.049 9.154 -29.027 1.00 87.50 234 TYR A C 1
ATOM 1680 O O . TYR A 1 234 ? 16.867 9.034 -28.702 1.00 87.50 234 TYR A O 1
ATOM 1688 N N . LYS A 1 235 ? 18.953 8.220 -28.717 1.00 90.00 235 LYS A N 1
ATOM 1689 C CA . LYS A 1 235 ? 18.589 6.964 -28.069 1.00 90.00 235 LYS A CA 1
ATOM 1690 C C . LYS A 1 235 ? 18.409 7.173 -26.570 1.00 90.00 235 LYS A C 1
ATOM 1692 O O . LYS A 1 235 ? 19.270 7.762 -25.918 1.00 90.00 235 LYS A O 1
ATOM 1697 N N . ARG A 1 236 ? 17.318 6.646 -26.018 1.00 89.00 236 ARG A N 1
ATOM 1698 C CA . ARG A 1 236 ? 17.068 6.647 -24.574 1.00 89.00 236 ARG A CA 1
ATOM 1699 C C . ARG A 1 236 ? 18.065 5.742 -23.866 1.00 89.00 236 ARG A C 1
ATOM 1701 O O . ARG A 1 236 ? 18.318 4.617 -24.303 1.00 89.00 236 ARG A O 1
ATOM 1708 N N . GLN A 1 237 ? 18.642 6.227 -22.777 1.00 90.25 237 GLN A N 1
ATOM 1709 C CA . GLN A 1 237 ? 19.712 5.527 -22.078 1.00 90.25 237 GLN A CA 1
ATOM 1710 C C . GLN A 1 237 ? 19.236 4.212 -21.448 1.00 90.25 237 GLN A C 1
ATOM 1712 O O . GLN A 1 237 ? 20.000 3.248 -21.437 1.00 90.25 237 GLN A O 1
ATOM 1717 N N . ASN A 1 238 ? 17.961 4.094 -21.065 1.00 86.94 238 ASN A N 1
ATOM 1718 C CA . ASN A 1 238 ? 17.397 2.830 -20.582 1.00 86.94 238 ASN A CA 1
ATOM 1719 C C . ASN A 1 238 ? 17.340 1.716 -21.659 1.00 86.94 238 ASN A C 1
ATOM 1721 O O . ASN A 1 238 ? 17.316 0.517 -21.357 1.00 86.94 238 ASN A O 1
ATOM 1725 N N . GLU A 1 239 ? 17.432 2.073 -22.942 1.00 87.56 239 GLU A N 1
ATOM 1726 C CA . GLU A 1 239 ? 17.488 1.144 -24.080 1.00 87.56 239 GLU A CA 1
ATOM 1727 C C . GLU A 1 239 ? 18.924 0.793 -24.507 1.00 87.56 239 GLU A C 1
ATOM 1729 O O . GLU A 1 239 ? 19.137 -0.017 -25.421 1.00 87.56 239 GLU A O 1
ATOM 1734 N N . VAL A 1 240 ? 19.933 1.413 -23.891 1.00 88.44 240 VAL A N 1
ATOM 1735 C CA . VAL A 1 240 ? 21.349 1.163 -24.171 1.00 88.44 240 VAL A CA 1
ATOM 1736 C C . VAL A 1 240 ? 21.869 0.079 -23.218 1.00 88.44 240 VAL A C 1
ATOM 1738 O O . VAL A 1 240 ? 21.846 0.264 -21.999 1.00 88.4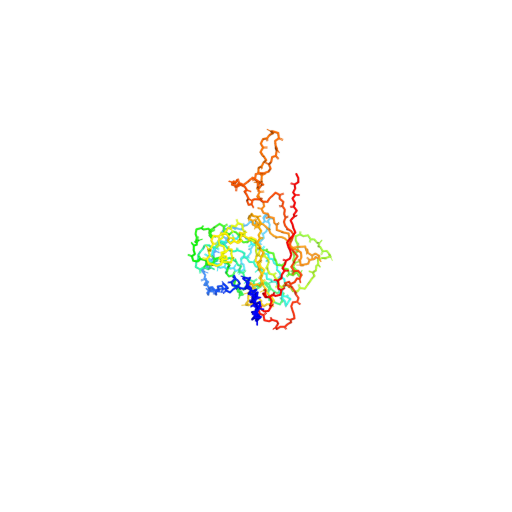4 240 VAL A O 1
ATOM 1741 N N . PRO A 1 241 ? 22.349 -1.072 -23.732 1.00 87.62 241 PRO A N 1
ATOM 1742 C CA . PRO A 1 241 ? 22.959 -2.093 -22.888 1.00 87.62 241 PRO A CA 1
ATOM 1743 C C . PRO A 1 241 ? 24.128 -1.525 -22.074 1.00 87.62 241 PRO A C 1
ATOM 1745 O O . PRO A 1 241 ? 25.025 -0.900 -22.634 1.00 87.62 241 PRO A O 1
ATOM 1748 N N . GLY A 1 242 ? 24.117 -1.760 -20.760 1.00 84.25 242 GLY A N 1
ATOM 1749 C CA . GLY A 1 242 ? 25.170 -1.305 -19.844 1.00 84.25 242 GLY A CA 1
ATOM 1750 C C . GLY A 1 242 ? 25.054 0.148 -19.373 1.00 84.25 242 GLY A C 1
ATOM 1751 O O . GLY A 1 242 ? 25.923 0.590 -18.627 1.00 84.25 242 GLY A O 1
ATOM 1752 N N . SER A 1 243 ? 24.007 0.878 -19.771 1.00 85.94 243 SER A N 1
ATOM 1753 C CA . SER A 1 243 ? 23.745 2.220 -19.245 1.00 85.94 243 SER A CA 1
ATOM 1754 C C . SER A 1 243 ? 23.420 2.210 -17.746 1.00 85.94 243 SER A C 1
ATOM 1756 O O . SER A 1 243 ? 22.879 1.226 -17.234 1.00 85.94 243 SER A O 1
ATOM 1758 N N . GLY A 1 244 ? 23.722 3.316 -17.058 1.00 81.38 244 GLY A N 1
ATOM 1759 C CA . GLY A 1 244 ? 23.295 3.553 -15.675 1.00 81.38 244 GLY A CA 1
ATOM 1760 C C . GLY A 1 244 ? 21.771 3.562 -15.558 1.00 81.38 244 GLY A C 1
ATOM 1761 O O . GLY A 1 244 ? 21.227 2.820 -14.746 1.00 81.38 244 GLY A O 1
ATOM 1762 N N . ASP A 1 245 ? 21.108 4.251 -16.488 1.00 83.75 245 ASP A N 1
ATOM 1763 C CA . ASP A 1 245 ? 19.651 4.400 -16.579 1.00 83.75 245 ASP A CA 1
ATOM 1764 C C . ASP A 1 245 ? 18.948 3.110 -17.046 1.00 83.75 245 ASP A C 1
ATOM 1766 O O . ASP A 1 245 ? 17.775 3.123 -17.400 1.00 83.75 245 ASP A O 1
ATOM 1770 N N . ARG A 1 246 ? 19.646 1.967 -17.152 1.00 82.44 246 ARG A N 1
ATOM 1771 C CA . ARG A 1 246 ? 19.105 0.727 -17.750 1.00 82.44 246 ARG A CA 1
ATOM 1772 C C . ARG A 1 246 ? 17.787 0.269 -17.118 1.00 82.44 246 ARG A C 1
ATOM 1774 O O . ARG A 1 246 ? 17.024 -0.448 -17.767 1.00 82.44 246 ARG A O 1
ATOM 1781 N N . TYR A 1 247 ? 17.566 0.618 -15.860 1.00 79.31 247 TYR A N 1
ATOM 1782 C CA . TYR A 1 247 ? 16.390 0.202 -15.112 1.00 79.31 247 TYR A CA 1
ATOM 1783 C C . TYR A 1 247 ? 15.394 1.335 -14.911 1.00 79.31 247 TYR A C 1
ATOM 1785 O O . TYR A 1 247 ? 14.330 1.061 -14.396 1.00 79.31 247 TYR A O 1
ATOM 1793 N N . ASP A 1 248 ? 15.687 2.538 -15.383 1.00 82.56 248 ASP A N 1
ATOM 1794 C CA . ASP A 1 248 ? 14.868 3.716 -15.143 1.00 82.56 248 ASP A CA 1
ATOM 1795 C C . ASP A 1 248 ? 13.647 3.706 -16.071 1.00 82.56 248 ASP A C 1
ATOM 1797 O O . ASP A 1 248 ? 13.743 3.371 -17.267 1.00 82.56 248 ASP A O 1
ATOM 1801 N N . LEU A 1 249 ? 12.493 4.098 -15.528 1.00 83.94 249 LEU A N 1
ATOM 1802 C CA . LEU A 1 249 ? 11.264 4.282 -16.294 1.00 83.94 249 LEU A CA 1
ATOM 1803 C C . LEU A 1 249 ? 10.970 5.765 -16.539 1.00 83.94 249 LEU A C 1
ATOM 1805 O O . LEU A 1 249 ? 10.774 6.556 -15.632 1.00 83.94 249 LEU A O 1
ATOM 1809 N N . ASP A 1 250 ? 10.823 6.126 -17.807 1.00 83.12 250 ASP A N 1
ATOM 1810 C CA . ASP A 1 250 ? 10.331 7.424 -18.277 1.00 83.12 250 ASP A CA 1
ATOM 1811 C C . ASP A 1 250 ? 8.808 7.405 -18.452 1.00 83.12 250 ASP A C 1
ATOM 1813 O O . ASP A 1 250 ? 8.272 7.560 -19.555 1.00 83.12 250 ASP A O 1
ATOM 1817 N N . GLY A 1 251 ? 8.091 7.137 -17.366 1.00 87.00 251 GLY A N 1
ATOM 1818 C CA . GLY A 1 251 ? 6.685 6.779 -17.451 1.00 87.00 251 GLY A CA 1
ATOM 1819 C C . GLY A 1 251 ? 6.061 6.388 -16.122 1.00 87.00 251 GLY A C 1
ATOM 1820 O O . GLY A 1 251 ? 6.482 6.833 -15.060 1.00 87.00 251 GLY A O 1
ATOM 1821 N N . PHE A 1 252 ? 5.025 5.562 -16.209 1.00 89.50 252 PHE A N 1
ATOM 1822 C CA . PHE A 1 252 ? 4.350 4.975 -15.059 1.00 89.50 252 PHE A CA 1
ATOM 1823 C C . PHE A 1 252 ? 3.822 3.585 -15.412 1.00 89.50 252 PHE A C 1
ATOM 1825 O O . PHE A 1 252 ? 3.668 3.226 -16.588 1.00 89.50 252 PHE A O 1
ATOM 1832 N N . GLU A 1 253 ? 3.523 2.801 -14.386 1.00 91.06 253 GLU A N 1
ATOM 1833 C CA . GLU A 1 253 ? 2.961 1.464 -14.531 1.00 91.06 253 GLU A CA 1
ATOM 1834 C C . GLU A 1 253 ? 1.558 1.427 -13.925 1.00 91.06 253 GLU A C 1
ATOM 1836 O O . GLU A 1 253 ? 1.281 2.032 -12.892 1.00 91.06 253 GLU A O 1
ATOM 1841 N N . VAL A 1 254 ? 0.642 0.739 -14.598 1.00 94.88 254 VAL A N 1
ATOM 1842 C CA . VAL A 1 254 ? -0.706 0.463 -14.105 1.00 94.88 254 VAL A CA 1
ATOM 1843 C C . VAL A 1 254 ? -0.754 -0.998 -13.706 1.00 94.88 254 VAL A C 1
ATOM 1845 O O . VAL A 1 254 ? -0.470 -1.867 -14.528 1.00 94.88 254 VAL A O 1
ATOM 1848 N N . VAL A 1 255 ? -1.127 -1.267 -12.462 1.00 95.31 255 VAL A N 1
ATOM 1849 C CA . VAL A 1 255 ? -1.228 -2.614 -11.909 1.00 95.31 255 VAL A CA 1
ATOM 1850 C C . VAL A 1 255 ? -2.697 -2.965 -11.711 1.00 95.31 255 VAL A C 1
ATOM 1852 O O . VAL A 1 255 ? -3.400 -2.306 -10.946 1.00 95.31 255 VAL A O 1
ATOM 1855 N N . ASP A 1 256 ? -3.161 -4.002 -12.404 1.00 97.38 256 ASP A N 1
ATOM 1856 C CA . ASP A 1 256 ? -4.478 -4.598 -12.196 1.00 97.38 256 ASP A CA 1
ATOM 1857 C C . ASP A 1 256 ? -4.370 -5.728 -11.167 1.00 97.38 256 ASP A C 1
ATOM 1859 O O . ASP A 1 256 ? -3.816 -6.795 -11.421 1.00 97.38 256 ASP A O 1
ATOM 1863 N N . MET A 1 257 ? -4.908 -5.468 -9.983 1.00 97.69 257 MET A N 1
ATOM 1864 C CA . MET A 1 257 ? -4.918 -6.332 -8.807 1.00 97.69 257 MET A CA 1
ATOM 1865 C C . MET A 1 257 ? -6.228 -7.116 -8.672 1.00 97.69 257 MET A C 1
ATOM 1867 O O . MET A 1 257 ? -6.526 -7.638 -7.597 1.00 97.69 257 MET A O 1
ATOM 1871 N N . SER A 1 258 ? -7.052 -7.199 -9.720 1.00 97.12 258 SER A N 1
ATOM 1872 C CA . SER A 1 258 ? -8.376 -7.837 -9.651 1.00 97.12 258 SER A CA 1
ATOM 1873 C C . SER A 1 258 ? -8.317 -9.296 -9.190 1.00 97.12 258 SER A C 1
ATOM 1875 O O . SER A 1 258 ? -9.209 -9.745 -8.471 1.00 97.12 258 SER A O 1
ATOM 1877 N N . SER A 1 259 ? -7.242 -10.016 -9.521 1.00 97.38 259 SER A N 1
ATOM 1878 C CA . SER A 1 259 ? -6.978 -11.393 -9.079 1.00 97.38 259 SER A CA 1
ATOM 1879 C C . SER A 1 259 ? -6.556 -11.521 -7.606 1.00 97.38 259 SER A C 1
ATOM 1881 O O . SER A 1 259 ? -6.536 -12.627 -7.069 1.00 97.38 259 SER A O 1
ATOM 1883 N N . CYS A 1 260 ? -6.226 -10.409 -6.947 1.00 97.12 260 CYS A N 1
ATOM 1884 C CA . CYS A 1 260 ? -5.720 -10.341 -5.573 1.00 97.12 260 CYS A CA 1
ATOM 1885 C C . CYS A 1 260 ? -6.759 -9.823 -4.570 1.00 97.12 260 CYS A C 1
ATOM 1887 O O . CYS A 1 260 ? -6.459 -9.665 -3.390 1.00 97.12 260 CYS A O 1
ATOM 1889 N N . MET A 1 261 ? -7.979 -9.539 -5.024 1.00 96.00 261 MET A N 1
ATOM 1890 C CA . MET A 1 261 ? -9.051 -8.985 -4.202 1.00 96.00 261 MET A CA 1
ATOM 1891 C C . MET A 1 261 ? -10.267 -9.910 -4.187 1.00 96.00 261 MET A C 1
ATOM 1893 O O . MET A 1 261 ? -10.439 -10.771 -5.046 1.00 96.00 261 MET A O 1
ATOM 1897 N N . ASN A 1 262 ? -11.160 -9.683 -3.225 1.00 95.88 262 ASN A N 1
ATOM 1898 C CA . ASN A 1 262 ? -12.458 -10.349 -3.103 1.00 95.88 262 ASN A CA 1
ATOM 1899 C C . ASN A 1 262 ? -12.367 -11.876 -2.970 1.00 95.88 262 ASN A C 1
ATOM 1901 O O . ASN A 1 262 ? -13.264 -12.604 -3.405 1.00 95.88 262 ASN A O 1
ATOM 1905 N N . PHE A 1 263 ? -11.297 -12.374 -2.347 1.00 96.44 263 PHE A N 1
ATOM 1906 C CA . PHE A 1 263 ? -11.201 -13.787 -2.010 1.00 96.44 263 PHE A CA 1
ATOM 1907 C C . PHE A 1 263 ? -12.376 -14.211 -1.119 1.00 96.44 263 PHE A C 1
ATOM 1909 O O . PHE A 1 263 ? -12.743 -13.475 -0.196 1.00 96.44 263 PHE A O 1
ATOM 1916 N N . PRO A 1 264 ? -12.949 -15.411 -1.328 1.00 95.31 264 PRO A N 1
ATOM 1917 C CA . PRO A 1 264 ? -13.946 -15.954 -0.420 1.00 95.31 264 PRO A CA 1
ATOM 1918 C C . PRO A 1 264 ? -13.454 -15.938 1.029 1.00 95.31 264 PRO A C 1
ATOM 1920 O O . PRO A 1 264 ? -12.268 -16.162 1.305 1.00 95.31 264 PRO A O 1
ATOM 1923 N N . ALA A 1 265 ? -14.376 -15.728 1.968 1.00 89.56 265 ALA A N 1
ATOM 1924 C CA . ALA A 1 265 ? -14.063 -15.851 3.385 1.00 89.56 265 ALA A CA 1
ATOM 1925 C C . ALA A 1 265 ? -13.390 -17.206 3.661 1.00 89.56 265 ALA A C 1
ATOM 1927 O O . ALA A 1 265 ? -13.749 -18.221 3.065 1.00 89.56 265 ALA A O 1
ATOM 1928 N N . LEU A 1 266 ? -12.412 -17.215 4.570 1.00 89.44 266 LEU A N 1
ATOM 1929 C CA . LEU A 1 266 ? -11.619 -18.397 4.940 1.00 89.44 266 LEU A CA 1
ATOM 1930 C C . LEU A 1 266 ? -10.667 -18.937 3.854 1.00 89.44 266 LEU A C 1
ATOM 1932 O O . LEU A 1 266 ? -9.997 -19.938 4.104 1.00 89.44 266 LEU A O 1
ATOM 1936 N N . THR A 1 267 ? -10.539 -18.280 2.693 1.00 95.06 267 THR A N 1
ATOM 1937 C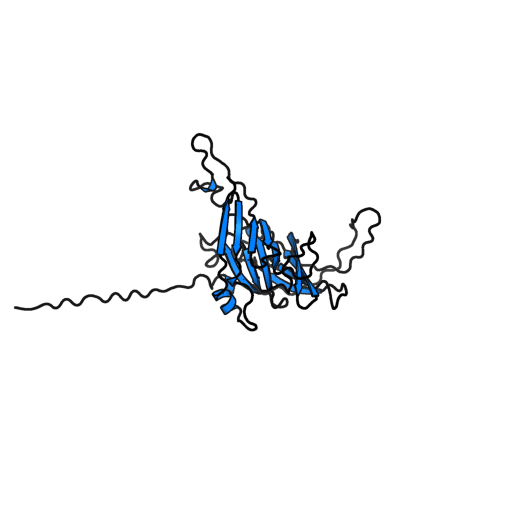 CA . THR A 1 267 ? -9.459 -18.593 1.737 1.00 95.06 267 THR A CA 1
ATOM 1938 C C . THR A 1 267 ? -8.113 -18.466 2.447 1.00 95.06 267 THR A C 1
ATOM 1940 O O . THR A 1 267 ? -7.810 -17.397 2.990 1.00 95.06 267 THR A O 1
ATOM 1943 N N . SER A 1 268 ? -7.328 -19.548 2.456 1.00 94.69 268 SER A N 1
ATOM 1944 C CA . SER A 1 268 ? -6.016 -19.582 3.105 1.00 94.69 268 SER A CA 1
ATOM 1945 C C . SER A 1 268 ? -5.040 -18.621 2.433 1.00 94.69 268 SER A C 1
ATOM 1947 O O . SER A 1 268 ? -5.133 -18.375 1.232 1.00 94.69 268 SER A O 1
ATOM 1949 N N . VAL A 1 269 ? -4.074 -18.111 3.198 1.00 91.12 269 VAL A N 1
ATOM 1950 C CA . VAL A 1 269 ? -3.030 -17.208 2.684 1.00 91.12 269 VAL A CA 1
ATOM 1951 C C . VAL A 1 269 ? -2.281 -17.842 1.507 1.00 91.12 269 VAL A C 1
ATOM 1953 O O . VAL A 1 269 ? -2.102 -17.192 0.484 1.00 91.12 269 VAL A O 1
ATOM 1956 N N . ASP A 1 270 ? -1.937 -19.129 1.592 1.00 90.44 270 ASP A N 1
ATOM 1957 C CA . ASP A 1 270 ? -1.229 -19.832 0.511 1.00 90.44 270 ASP A CA 1
ATOM 1958 C C . ASP A 1 270 ? -2.052 -19.903 -0.778 1.00 90.44 270 ASP A C 1
ATOM 1960 O O . ASP A 1 270 ? -1.520 -19.747 -1.877 1.00 90.44 270 ASP A O 1
ATOM 1964 N N . LEU A 1 271 ? -3.369 -20.096 -0.658 1.00 93.62 271 LEU A N 1
ATOM 1965 C CA . LEU A 1 271 ? -4.250 -20.087 -1.819 1.00 93.62 271 LEU A CA 1
ATOM 1966 C C . LEU A 1 271 ? -4.403 -18.668 -2.384 1.00 93.62 271 LEU A C 1
ATOM 1968 O O . LEU A 1 271 ? -4.395 -18.510 -3.602 1.00 93.62 271 LEU A O 1
ATOM 1972 N N . ARG A 1 272 ? -4.466 -17.633 -1.533 1.00 94.06 272 ARG A N 1
ATOM 1973 C CA . ARG A 1 272 ? -4.440 -16.229 -1.987 1.00 94.06 272 ARG A CA 1
ATOM 1974 C C . ARG A 1 272 ? -3.158 -15.929 -2.761 1.00 94.06 272 ARG A C 1
ATOM 1976 O O . ARG A 1 272 ? -3.252 -15.448 -3.880 1.00 94.06 272 ARG A O 1
ATOM 1983 N N . ARG A 1 273 ? -1.987 -16.316 -2.242 1.00 90.94 273 ARG A N 1
ATOM 1984 C CA . ARG A 1 273 ? -0.679 -16.199 -2.924 1.00 90.94 273 ARG A CA 1
ATOM 1985 C C . ARG A 1 273 ? -0.628 -16.934 -4.255 1.00 90.94 273 ARG A C 1
ATOM 1987 O O . ARG A 1 273 ? -0.037 -16.471 -5.225 1.00 90.94 273 ARG A O 1
ATOM 1994 N N . MET A 1 274 ? -1.248 -18.109 -4.318 1.00 89.12 274 MET A N 1
ATOM 1995 C CA . MET A 1 274 ? -1.304 -18.888 -5.550 1.00 89.12 274 MET A CA 1
ATOM 1996 C C . MET A 1 274 ? -2.136 -18.191 -6.634 1.00 89.12 274 MET A C 1
ATOM 1998 O O . MET A 1 274 ? -1.754 -18.240 -7.809 1.00 89.12 274 MET A O 1
ATOM 2002 N N . LEU A 1 275 ? -3.257 -17.583 -6.238 1.00 93.75 275 LEU A N 1
ATOM 2003 C CA . LEU A 1 275 ? -4.269 -17.007 -7.125 1.00 93.75 275 LEU A CA 1
ATOM 2004 C C . LEU A 1 275 ? -4.050 -15.523 -7.441 1.00 93.75 275 LEU A C 1
ATOM 2006 O O . LEU A 1 275 ? -4.452 -15.084 -8.515 1.00 93.75 275 LEU A O 1
ATOM 2010 N N . CYS A 1 276 ? -3.403 -14.775 -6.550 1.00 94.44 276 CYS A N 1
ATOM 2011 C CA . CYS A 1 276 ? -3.035 -13.383 -6.765 1.00 94.44 276 CYS A CA 1
ATOM 2012 C C . CYS A 1 276 ? -1.979 -13.310 -7.873 1.00 94.44 276 CYS A C 1
ATOM 2014 O O . CYS A 1 276 ? -0.820 -13.697 -7.709 1.00 94.44 276 CYS A O 1
ATOM 2016 N N . ARG A 1 277 ? -2.423 -12.873 -9.050 1.00 93.88 277 ARG A N 1
ATOM 2017 C CA . ARG A 1 277 ? -1.649 -12.770 -10.291 1.00 93.88 277 ARG A CA 1
ATOM 2018 C C . ARG A 1 277 ? -1.943 -11.407 -10.907 1.00 93.88 277 ARG A C 1
ATOM 2020 O O . ARG A 1 277 ? -2.788 -11.333 -11.799 1.00 93.88 277 ARG A O 1
ATOM 2027 N N . PRO A 1 278 ? -1.384 -10.327 -10.345 1.00 93.00 278 PRO A N 1
ATOM 2028 C CA . PRO A 1 278 ? -1.645 -8.991 -10.850 1.00 93.00 278 PRO A CA 1
ATOM 2029 C C . PRO A 1 278 ? -1.025 -8.815 -12.241 1.00 93.00 278 PRO A C 1
ATOM 2031 O O . PRO A 1 278 ? 0.071 -9.318 -12.501 1.00 93.00 278 PRO A O 1
ATOM 2034 N N . ASP A 1 279 ? -1.711 -8.081 -13.112 1.00 94.12 279 ASP A N 1
ATOM 2035 C CA . ASP A 1 279 ? -1.188 -7.699 -14.426 1.00 94.12 279 ASP A CA 1
ATOM 2036 C C . ASP A 1 279 ? -0.541 -6.314 -14.346 1.00 94.12 279 ASP A C 1
ATOM 2038 O O . ASP A 1 279 ? -1.081 -5.408 -13.715 1.00 94.12 279 ASP A O 1
ATOM 2042 N N . VAL A 1 280 ? 0.603 -6.131 -15.010 1.00 91.06 280 VAL A N 1
ATOM 2043 C CA . VAL A 1 280 ? 1.336 -4.855 -15.034 1.00 91.06 280 VAL A CA 1
ATOM 2044 C C . VAL A 1 280 ? 1.388 -4.318 -16.461 1.00 91.06 280 VAL A C 1
ATOM 2046 O O . VAL A 1 280 ? 1.890 -4.977 -17.374 1.00 91.06 280 VAL A O 1
ATOM 2049 N N . TYR A 1 281 ? 0.891 -3.098 -16.650 1.00 92.38 281 TYR A N 1
ATOM 2050 C CA . TYR A 1 281 ? 0.850 -2.391 -17.926 1.00 92.38 281 TYR A CA 1
ATOM 2051 C C . TYR A 1 281 ? 1.734 -1.151 -17.862 1.00 92.38 281 TYR A C 1
ATOM 2053 O O . TYR A 1 281 ? 1.528 -0.275 -17.029 1.00 92.38 281 TYR A O 1
ATOM 2061 N N . ARG A 1 282 ? 2.693 -1.041 -18.777 1.00 88.56 282 ARG A N 1
ATOM 2062 C CA . ARG A 1 282 ? 3.660 0.059 -18.791 1.00 88.56 282 ARG A CA 1
ATOM 2063 C C . ARG A 1 282 ? 3.280 1.136 -19.795 1.00 88.56 282 ARG A C 1
ATOM 2065 O O . ARG A 1 282 ? 3.069 0.840 -20.973 1.00 88.56 282 ARG A O 1
ATOM 2072 N N . TYR A 1 283 ? 3.292 2.383 -19.343 1.00 88.44 283 TYR A N 1
ATOM 2073 C CA . TYR A 1 283 ? 3.059 3.566 -20.163 1.00 88.44 283 TYR A CA 1
ATOM 2074 C C . TYR A 1 283 ? 4.295 4.454 -20.112 1.00 88.44 283 TYR A C 1
ATOM 2076 O O . TYR A 1 283 ? 4.826 4.724 -19.042 1.00 88.44 283 TYR A O 1
ATOM 2084 N N . ARG A 1 284 ? 4.764 4.900 -21.278 1.00 83.56 284 ARG A N 1
ATOM 2085 C CA . ARG A 1 284 ? 5.939 5.770 -21.402 1.00 83.56 284 ARG A CA 1
ATOM 2086 C C . ARG A 1 284 ? 5.512 7.145 -21.889 1.00 83.56 284 ARG A C 1
ATOM 2088 O O . ARG A 1 284 ? 4.624 7.240 -22.741 1.00 83.56 284 ARG A O 1
ATOM 2095 N N . PHE A 1 285 ? 6.169 8.184 -21.393 1.00 75.38 285 PHE A N 1
ATOM 2096 C CA . PHE A 1 285 ? 6.045 9.528 -21.941 1.00 75.38 285 PHE A CA 1
ATOM 2097 C C . PHE A 1 285 ? 7.079 9.714 -23.071 1.00 75.38 285 PHE A C 1
ATOM 2099 O O . PHE A 1 285 ? 8.272 9.473 -22.855 1.00 75.38 285 PHE A O 1
ATOM 2106 N N . PRO A 1 286 ? 6.645 10.070 -24.296 1.00 60.03 286 PRO A N 1
ATOM 2107 C CA . PRO A 1 286 ? 7.547 10.344 -25.412 1.00 60.03 286 PRO A CA 1
ATOM 2108 C C . PRO A 1 286 ? 8.359 11.627 -25.209 1.00 60.03 286 PRO A C 1
ATOM 2110 O O . PRO A 1 286 ? 7.899 12.535 -24.487 1.00 60.03 286 PRO A O 1
#

Radius of gyration: 22.98 Å; chains: 1; bounding box: 44×94×69 Å

Secondary structure (DSSP, 8-state):
-----PPPP----------TTSTTGGG-PPPPPP-PPPPPP------STT-----------SS-EEEEEEEEETTEEEEEEEE-S-STT-SEEEEEEEEETTEEEEEEEEEE-----SS-HHHHTT--EEEEEES-TTS--SS--TT---S---EEEEEESSS--SSSSHHHH-TTPPPSEEEEEE-SSTTS-EEEEE---SS---EEEE-TTSTTEEEEE------BPPTTT--BGGGSTT-GGGG--SEEEEEE-GGGS-PPTT--HHHHHHH---EEEEEE--

pLDDT: mean 76.92, std 17.96, range [33.97, 97.69]